Protein AF-A0A932CBD2-F1 (afdb_monomer_lite)

Radius of gyration: 23.14 Å; chains: 1; bounding box: 53×61×62 Å

pLDDT: mean 90.99, std 6.99, range [59.66, 98.44]

Structure (mmCIF, N/CA/C/O backbone):
data_AF-A0A932CBD2-F1
#
_entry.id   AF-A0A932CBD2-F1
#
loop_
_atom_site.group_PDB
_atom_site.id
_atom_site.type_symbol
_atom_site.label_atom_id
_atom_site.label_alt_id
_atom_site.label_comp_id
_atom_site.label_asym_id
_atom_site.label_entity_id
_atom_site.label_seq_id
_atom_site.pdbx_PDB_ins_code
_atom_site.Cartn_x
_atom_site.Cartn_y
_atom_site.Cartn_z
_atom_site.occupancy
_atom_site.B_iso_or_equiv
_atom_site.auth_seq_id
_atom_site.auth_comp_id
_atom_site.auth_asym_id
_atom_site.auth_atom_id
_atom_site.pdbx_PDB_model_num
ATOM 1 N N . MET A 1 1 ? -12.756 -23.306 26.419 1.00 66.00 1 MET A N 1
ATOM 2 C CA . MET A 1 1 ? -11.857 -22.261 25.882 1.00 66.00 1 MET A CA 1
ATOM 3 C C . MET A 1 1 ? -12.669 -21.464 24.879 1.00 66.00 1 MET A C 1
ATOM 5 O O . MET A 1 1 ? -13.316 -22.097 24.058 1.00 66.00 1 MET A O 1
ATOM 9 N N . LEU A 1 2 ? -12.732 -20.135 24.985 1.00 76.38 2 LEU A N 1
ATOM 10 C CA . LEU A 1 2 ? -13.506 -19.345 24.018 1.00 76.38 2 LEU A CA 1
ATOM 11 C C . LEU A 1 2 ? -12.814 -19.397 22.651 1.00 76.38 2 LEU A C 1
ATOM 13 O O . LEU A 1 2 ? -11.610 -19.134 22.554 1.00 76.38 2 LEU A O 1
ATOM 17 N N . SER A 1 3 ? -13.559 -19.754 21.604 1.00 86.75 3 SER A N 1
ATOM 18 C CA . SER A 1 3 ? -13.033 -19.685 20.244 1.00 86.75 3 SER A CA 1
ATOM 19 C C . SER A 1 3 ? -12.919 -18.225 19.792 1.00 86.75 3 SER A C 1
ATOM 21 O O . SER A 1 3 ? -13.517 -17.316 20.372 1.00 86.75 3 SER A O 1
ATOM 23 N N . ARG A 1 4 ? -12.152 -17.981 18.725 1.00 85.94 4 ARG A N 1
ATOM 24 C CA . ARG A 1 4 ? -12.018 -16.645 18.122 1.00 85.94 4 ARG A CA 1
ATOM 25 C C . ARG A 1 4 ? -13.378 -16.068 17.706 1.00 85.94 4 ARG A C 1
ATOM 27 O O . ARG A 1 4 ? -13.641 -14.895 17.961 1.00 85.94 4 ARG A O 1
ATOM 34 N N . ASN A 1 5 ? -14.238 -16.902 17.123 1.00 86.19 5 ASN A N 1
ATOM 35 C CA . ASN A 1 5 ? -15.570 -16.496 16.678 1.00 86.19 5 ASN A CA 1
ATOM 36 C C . ASN A 1 5 ? -16.475 -16.169 17.872 1.00 86.19 5 ASN A C 1
ATOM 38 O O . ASN A 1 5 ? -17.199 -15.178 17.827 1.00 86.19 5 ASN A O 1
ATOM 42 N N . ASP A 1 6 ? -16.370 -16.928 18.970 1.00 88.88 6 ASP A N 1
ATOM 43 C CA . ASP A 1 6 ? -17.121 -16.637 20.199 1.00 88.88 6 ASP A CA 1
ATOM 44 C C . ASP A 1 6 ? -16.694 -15.309 20.819 1.00 88.88 6 ASP A C 1
ATOM 46 O O . ASP A 1 6 ? -17.541 -14.540 21.265 1.00 88.88 6 ASP A O 1
ATOM 50 N N . ILE A 1 7 ? -15.389 -15.016 20.832 1.00 89.88 7 ILE A N 1
ATOM 51 C CA . ILE A 1 7 ? -14.867 -13.740 21.337 1.00 89.88 7 ILE A CA 1
ATOM 52 C C . ILE A 1 7 ? -15.413 -12.585 20.507 1.00 89.88 7 ILE A C 1
ATOM 54 O O . ILE A 1 7 ? -15.928 -11.627 21.079 1.00 89.88 7 ILE A O 1
ATOM 58 N N . LEU A 1 8 ? -15.328 -12.679 19.178 1.00 88.75 8 LEU A N 1
ATOM 59 C CA . LEU A 1 8 ? -15.832 -11.633 18.295 1.00 88.75 8 LEU A CA 1
ATOM 60 C C . LEU A 1 8 ? -17.337 -11.422 18.489 1.00 88.75 8 LEU A C 1
ATOM 62 O O . LEU A 1 8 ? -17.757 -10.284 18.688 1.00 88.75 8 LEU A O 1
ATOM 66 N N . ARG A 1 9 ? -18.128 -12.504 18.511 1.00 89.62 9 ARG A N 1
ATOM 67 C CA . ARG A 1 9 ? -19.578 -12.442 18.746 1.00 89.62 9 ARG A CA 1
ATOM 68 C C . ARG A 1 9 ? -19.897 -11.797 20.093 1.00 89.62 9 ARG A C 1
ATOM 70 O O . ARG A 1 9 ? -20.648 -10.837 20.151 1.00 89.62 9 ARG A O 1
ATOM 77 N N . LEU A 1 10 ? -19.262 -12.251 21.173 1.00 90.19 10 LEU A N 1
ATOM 78 C CA . LEU A 1 10 ? -19.494 -11.710 22.515 1.00 90.19 10 LEU A CA 1
ATOM 79 C C . LEU A 1 10 ? -19.093 -10.236 22.641 1.00 90.19 10 LEU A C 1
ATOM 81 O O . LEU A 1 10 ? -19.749 -9.498 23.373 1.00 90.19 10 LEU A O 1
ATOM 85 N N . ILE A 1 11 ? -18.034 -9.797 21.954 1.00 89.56 11 ILE A N 1
ATOM 86 C CA . ILE A 1 11 ? -17.657 -8.378 21.904 1.00 89.56 11 ILE A CA 1
ATOM 87 C C . ILE A 1 11 ? -18.701 -7.584 21.110 1.00 89.56 11 ILE A C 1
ATOM 89 O O . ILE A 1 11 ? -19.139 -6.539 21.588 1.00 89.56 11 ILE A O 1
ATOM 93 N N . LYS A 1 12 ? -19.138 -8.085 19.944 1.00 87.06 12 LYS A N 1
ATOM 94 C CA . LYS A 1 12 ? -20.215 -7.470 19.153 1.00 87.06 12 LYS A CA 1
ATOM 95 C C . LYS A 1 12 ? -21.516 -7.359 19.953 1.00 87.06 12 LYS A C 1
ATOM 97 O O . LYS A 1 12 ? -22.159 -6.318 19.884 1.00 87.06 12 LYS A O 1
ATOM 102 N N . ASP A 1 13 ? -21.852 -8.342 20.778 1.00 87.94 13 ASP A N 1
ATOM 103 C CA . ASP A 1 13 ? -23.112 -8.342 21.529 1.00 87.94 13 ASP A CA 1
ATOM 104 C C . ASP A 1 13 ? -23.046 -7.495 22.806 1.00 87.94 13 ASP A C 1
ATOM 106 O O . ASP A 1 13 ? -23.986 -6.773 23.120 1.00 87.94 13 ASP A O 1
ATOM 110 N N . LYS A 1 14 ? -21.949 -7.594 23.572 1.00 86.00 14 LYS A N 1
ATOM 111 C CA . LYS A 1 14 ? -21.892 -7.089 24.959 1.00 86.00 14 LYS A CA 1
ATOM 112 C C . LYS A 1 14 ? -21.102 -5.799 25.140 1.00 86.00 14 LYS A C 1
ATOM 114 O O . LYS A 1 14 ? -21.127 -5.231 26.229 1.00 86.00 14 LYS A O 1
ATOM 119 N N . VAL A 1 15 ? -20.344 -5.368 24.134 1.00 84.56 15 VAL A N 1
ATOM 120 C CA . VAL A 1 15 ? -19.432 -4.225 24.248 1.00 84.56 15 VAL A CA 1
ATOM 121 C C . VAL A 1 15 ? -19.774 -3.196 23.175 1.00 84.56 15 VAL A C 1
ATOM 123 O O . VAL A 1 15 ? -19.751 -3.475 21.974 1.00 84.56 15 VAL A O 1
ATOM 126 N N . HIS A 1 16 ? -20.112 -1.985 23.619 1.00 81.38 16 HIS A N 1
ATOM 127 C CA . HIS A 1 16 ? -20.567 -0.887 22.753 1.00 81.38 16 HIS A CA 1
ATOM 128 C C . HIS A 1 16 ? -19.592 0.296 22.715 1.00 81.38 16 HIS A C 1
ATOM 130 O O . HIS A 1 16 ? -19.888 1.317 22.111 1.00 81.38 16 HIS A O 1
ATOM 136 N N . HIS A 1 17 ? -18.424 0.166 23.343 1.00 82.06 17 HIS A N 1
ATOM 137 C CA . HIS A 1 17 ? -17.379 1.185 23.347 1.00 82.06 17 HIS A CA 1
ATOM 138 C C . HIS A 1 17 ? -15.989 0.539 23.276 1.00 82.06 17 HIS A C 1
ATOM 140 O O . HIS A 1 17 ? -15.830 -0.629 23.641 1.00 82.06 17 HIS A O 1
ATOM 146 N N . PRO A 1 18 ? -14.948 1.284 22.867 1.00 86.50 18 PRO A N 1
ATOM 147 C CA . PRO A 1 18 ? -13.583 0.777 22.879 1.00 86.50 18 PRO A CA 1
ATOM 148 C C . PRO A 1 18 ? -13.146 0.417 24.300 1.00 86.50 18 PRO A C 1
ATOM 150 O O . PRO A 1 18 ? -13.068 1.282 25.180 1.00 86.50 18 PRO A O 1
ATOM 153 N N . ALA A 1 19 ? -12.826 -0.853 24.511 1.00 90.31 19 ALA A N 1
ATOM 154 C CA . ALA A 1 19 ? -12.550 -1.417 25.825 1.00 90.31 19 ALA A CA 1
ATOM 155 C C . ALA A 1 19 ? -11.117 -1.943 25.916 1.00 90.31 19 ALA A C 1
ATOM 157 O O . ALA A 1 19 ? -10.531 -2.420 24.941 1.00 90.31 19 ALA A O 1
ATOM 158 N N . SER A 1 20 ? -10.518 -1.861 27.102 1.00 93.81 20 SER A N 1
ATOM 159 C CA . SER A 1 20 ? -9.183 -2.438 27.316 1.00 93.81 20 SER A CA 1
ATOM 160 C C . SER A 1 20 ? -9.233 -3.972 27.298 1.00 93.81 20 SER A C 1
ATOM 162 O O . SER A 1 20 ? -10.254 -4.576 27.620 1.00 93.81 20 SER A O 1
ATOM 164 N N . ALA A 1 21 ? -8.107 -4.644 27.031 1.00 93.56 21 ALA A N 1
ATOM 165 C CA . ALA A 1 21 ? -8.054 -6.111 27.127 1.00 93.56 21 ALA A CA 1
ATOM 166 C C . ALA A 1 21 ? -8.463 -6.642 28.520 1.00 93.56 21 ALA A C 1
ATOM 168 O O . ALA A 1 21 ? -8.968 -7.757 28.636 1.00 93.56 21 ALA A O 1
ATOM 169 N N . ARG A 1 22 ? -8.241 -5.855 29.584 1.00 92.56 22 ARG A N 1
ATOM 170 C CA . ARG A 1 22 ? -8.633 -6.204 30.959 1.00 92.56 22 ARG A CA 1
ATOM 171 C C . ARG A 1 22 ? -10.145 -6.134 31.145 1.00 92.56 22 ARG A C 1
ATOM 173 O O . ARG A 1 22 ? -10.726 -7.039 31.730 1.00 92.56 22 ARG A O 1
ATOM 180 N N . GLU A 1 23 ? -10.745 -5.067 30.648 1.00 92.56 23 GLU A N 1
ATOM 181 C CA . GLU A 1 23 ? -12.184 -4.830 30.686 1.00 92.56 23 GLU A CA 1
ATOM 182 C C . GLU A 1 23 ? -12.939 -5.872 29.861 1.00 92.56 23 GLU A C 1
ATOM 184 O O . GLU A 1 23 ? -13.846 -6.518 30.377 1.00 92.56 23 GLU A O 1
ATOM 189 N N . LEU A 1 24 ? -12.479 -6.148 28.637 1.00 93.56 24 LEU A N 1
ATOM 190 C CA . LEU A 1 24 ? -13.010 -7.234 27.814 1.00 93.56 24 LEU A CA 1
ATOM 191 C C . LEU A 1 24 ? -12.917 -8.581 28.538 1.00 93.56 24 LEU A C 1
ATOM 193 O O . LEU A 1 24 ? -13.902 -9.305 28.628 1.00 93.56 24 LEU A O 1
ATOM 197 N N . ALA A 1 25 ? -11.767 -8.903 29.136 1.00 93.62 25 ALA A N 1
ATOM 198 C CA . ALA A 1 25 ? -11.627 -10.137 29.906 1.00 93.62 25 ALA A CA 1
ATOM 199 C C . ALA A 1 25 ? -12.612 -10.215 31.089 1.00 93.62 25 ALA A C 1
ATOM 201 O O . ALA A 1 25 ? -13.039 -11.309 31.447 1.00 93.62 25 ALA A O 1
ATOM 202 N N . GLN A 1 26 ? -12.985 -9.085 31.694 1.00 92.56 26 GLN A N 1
ATOM 203 C CA . GLN A 1 26 ? -13.966 -9.038 32.778 1.00 92.56 26 GLN A CA 1
ATOM 204 C C . GLN A 1 26 ? -15.399 -9.223 32.259 1.00 92.56 26 GLN A C 1
ATOM 206 O O . GLN A 1 26 ? -16.118 -10.077 32.775 1.00 92.56 26 GLN A O 1
ATOM 211 N N . VAL A 1 27 ? -15.791 -8.489 31.214 1.00 91.50 27 VAL A N 1
ATOM 212 C CA . VAL A 1 27 ? -17.130 -8.573 30.600 1.00 91.50 27 VAL A CA 1
ATOM 213 C C . VAL A 1 27 ? -17.393 -9.969 30.028 1.00 91.50 27 VAL A C 1
ATOM 215 O O . VAL A 1 27 ? -18.460 -10.544 30.245 1.00 91.50 27 VAL A O 1
ATOM 218 N N . LEU A 1 28 ? -16.398 -10.555 29.355 1.00 91.38 28 LEU A N 1
ATOM 219 C CA . LEU A 1 28 ? -16.472 -11.908 28.798 1.00 91.38 28 LEU A CA 1
ATOM 220 C C . LEU A 1 28 ? -16.203 -13.012 29.839 1.00 91.38 28 LEU A C 1
ATOM 222 O O . LEU A 1 28 ? -16.234 -14.189 29.489 1.00 91.38 28 LEU A O 1
ATOM 226 N N . ARG A 1 29 ? -15.956 -12.653 31.109 1.00 92.69 29 ARG A N 1
ATOM 227 C CA . ARG A 1 29 ? -15.674 -13.584 32.219 1.00 92.69 29 ARG A CA 1
ATOM 228 C C . ARG A 1 29 ? -14.538 -14.573 31.909 1.00 92.69 29 ARG A C 1
ATOM 230 O O . ARG A 1 29 ? -14.623 -15.757 32.218 1.00 92.69 29 ARG A O 1
ATOM 237 N N . VAL A 1 30 ? -13.457 -14.078 31.307 1.00 92.38 30 VAL A N 1
ATOM 238 C CA . VAL A 1 30 ? -12.279 -14.872 30.933 1.00 92.38 30 VAL A CA 1
ATOM 239 C C . VAL A 1 30 ? -11.463 -15.244 32.187 1.00 92.38 30 VAL A C 1
ATOM 241 O O . VAL A 1 30 ? -10.968 -14.337 32.878 1.00 92.38 30 VAL A O 1
ATOM 244 N N . PRO A 1 31 ? -11.259 -16.550 32.468 1.00 92.75 31 PRO A N 1
ATOM 245 C CA . PRO A 1 31 ? -10.444 -17.023 33.591 1.00 92.75 31 PRO A CA 1
ATOM 246 C C . PRO A 1 31 ? -9.002 -16.514 33.522 1.00 92.75 31 PRO A C 1
ATOM 248 O O . PRO A 1 31 ? -8.478 -16.262 32.432 1.00 92.75 31 PRO A O 1
ATOM 251 N N . ARG A 1 32 ? -8.339 -16.350 34.676 1.00 92.31 32 ARG A N 1
ATOM 252 C CA . ARG A 1 32 ? -6.994 -15.743 34.755 1.00 92.31 32 ARG A CA 1
ATOM 253 C C . ARG A 1 32 ? -5.967 -16.512 33.925 1.00 92.31 32 ARG A C 1
ATOM 255 O O . ARG A 1 32 ? -5.157 -15.888 33.241 1.00 92.31 32 ARG A O 1
ATOM 262 N N . GLU A 1 33 ? -6.077 -17.831 33.920 1.00 93.50 33 GLU A N 1
ATOM 263 C CA . GLU A 1 33 ? -5.213 -18.793 33.233 1.00 93.50 33 GLU A CA 1
ATOM 264 C C . GLU A 1 33 ? -5.312 -18.628 31.707 1.00 93.50 33 GLU A C 1
ATOM 266 O O . GLU A 1 33 ? -4.334 -18.785 30.979 1.00 93.50 33 GLU A O 1
ATOM 271 N N . GLN A 1 34 ? -6.484 -18.220 31.210 1.00 92.00 34 GLN A N 1
ATOM 272 C CA . GLN A 1 34 ? -6.752 -18.049 29.779 1.00 92.00 34 GLN A CA 1
ATOM 273 C C . GLN A 1 34 ? -6.428 -16.638 29.267 1.00 92.00 34 GLN A C 1
ATOM 275 O O . GLN A 1 34 ? -6.406 -16.413 28.057 1.00 92.00 34 GLN A O 1
ATOM 280 N N . ARG A 1 35 ? -6.111 -15.673 30.144 1.00 91.44 35 ARG A N 1
ATOM 281 C CA . ARG A 1 35 ? -5.898 -14.265 29.746 1.00 91.44 35 ARG A CA 1
ATOM 282 C C . ARG A 1 35 ? -4.739 -14.066 28.774 1.00 91.44 35 ARG A C 1
ATOM 284 O O . ARG A 1 35 ? -4.800 -13.164 27.941 1.00 91.44 35 ARG A O 1
ATOM 291 N N . SER A 1 36 ? -3.685 -14.877 28.872 1.00 92.19 36 SER A N 1
ATOM 292 C CA . SER A 1 36 ? -2.553 -14.821 27.934 1.00 92.19 36 SER A CA 1
ATOM 293 C C . SER A 1 36 ? -2.989 -15.219 26.521 1.00 92.19 36 SER A C 1
ATOM 295 O O . SER A 1 36 ? -2.698 -14.512 25.555 1.00 92.19 36 SER A O 1
ATOM 297 N N . ASN A 1 37 ? -3.756 -16.306 26.409 1.00 92.12 37 ASN A N 1
ATOM 298 C CA . ASN A 1 37 ? -4.305 -16.764 25.138 1.00 92.12 37 ASN A CA 1
ATOM 299 C C . ASN A 1 37 ? -5.339 -15.773 24.577 1.00 92.12 37 ASN A C 1
ATOM 301 O O . ASN A 1 37 ? -5.217 -15.367 23.426 1.00 92.12 37 ASN A O 1
ATOM 305 N N . PHE A 1 38 ? -6.249 -15.275 25.416 1.00 93.50 38 PHE A N 1
ATOM 306 C CA . PHE A 1 38 ? -7.237 -14.262 25.041 1.00 93.50 38 PHE A CA 1
ATOM 307 C C . PHE A 1 38 ? -6.591 -13.003 24.445 1.00 93.50 38 PHE A C 1
ATOM 309 O O . PHE A 1 38 ? -7.006 -12.519 23.397 1.00 93.50 38 PHE A O 1
ATOM 316 N N . LYS A 1 39 ? -5.511 -12.495 25.059 1.00 92.88 39 LYS A N 1
ATOM 317 C CA . LYS A 1 39 ? -4.754 -11.358 24.509 1.00 92.88 39 LYS A CA 1
ATOM 318 C C . LYS A 1 39 ? -4.152 -11.661 23.135 1.00 92.88 39 LYS A C 1
ATOM 320 O O . LYS A 1 39 ? -4.111 -10.762 22.300 1.00 92.88 39 LYS A O 1
ATOM 325 N N . ARG A 1 40 ? -3.676 -12.890 22.892 1.00 93.06 40 ARG A N 1
ATOM 326 C CA . ARG A 1 40 ? -3.207 -13.301 21.557 1.00 93.06 40 ARG A CA 1
ATOM 327 C C . ARG A 1 40 ? -4.359 -13.326 20.559 1.00 93.06 40 ARG A C 1
ATOM 329 O O . ARG A 1 40 ? -4.221 -12.731 19.502 1.00 93.06 40 ARG A O 1
ATOM 336 N N . GLN A 1 41 ? -5.501 -13.905 20.925 1.00 93.62 41 GLN A N 1
ATOM 337 C CA . GLN A 1 41 ? -6.688 -13.939 20.067 1.00 93.62 41 GLN A CA 1
ATOM 338 C C . GLN A 1 41 ? -7.199 -12.532 19.723 1.00 93.62 41 GLN A C 1
ATOM 340 O O . GLN A 1 41 ? -7.540 -12.289 18.572 1.00 93.62 41 GLN A O 1
ATOM 345 N N . LEU A 1 42 ? -7.185 -11.583 20.670 1.00 93.38 42 LEU A N 1
ATOM 346 C CA . LEU A 1 42 ? -7.504 -10.177 20.385 1.00 93.38 42 LEU A CA 1
ATOM 347 C C . LEU A 1 42 ? -6.540 -9.564 19.366 1.00 93.38 42 LEU A C 1
ATOM 349 O O . LEU A 1 42 ? -6.982 -8.872 18.456 1.00 93.38 42 LEU A O 1
ATOM 353 N N . LYS A 1 43 ? -5.231 -9.816 19.498 1.00 92.00 43 LYS A N 1
ATOM 354 C CA . LYS A 1 43 ? -4.245 -9.343 18.517 1.00 92.00 43 LYS A CA 1
ATOM 355 C C . LYS A 1 43 ? -4.497 -9.948 17.139 1.00 92.00 43 LYS A C 1
ATOM 357 O O . LYS A 1 43 ? -4.495 -9.206 16.169 1.00 92.00 43 LYS A O 1
ATOM 362 N N . THR A 1 44 ? -4.774 -11.248 17.065 1.00 91.38 44 THR A N 1
ATOM 363 C CA . THR A 1 44 ? -5.127 -11.922 15.810 1.00 91.38 44 THR A CA 1
ATOM 364 C C . THR A 1 44 ? -6.385 -11.321 15.192 1.00 91.38 44 THR A C 1
ATOM 366 O O . THR A 1 44 ? -6.356 -10.969 14.028 1.00 91.38 44 THR A O 1
ATOM 369 N N . LEU A 1 45 ? -7.450 -11.094 15.969 1.00 91.06 45 LEU A N 1
ATOM 370 C CA . LEU A 1 45 ? -8.665 -10.429 15.479 1.00 91.06 45 LEU A CA 1
ATOM 371 C C . LEU A 1 45 ? -8.397 -9.012 14.950 1.00 91.06 45 LEU A C 1
ATOM 373 O O . LEU A 1 45 ? -9.073 -8.573 14.025 1.00 91.06 45 LEU A O 1
ATOM 377 N N . VAL A 1 46 ? -7.424 -8.297 15.523 1.00 89.62 46 VAL A N 1
ATOM 378 C CA . VAL A 1 46 ? -6.991 -6.987 15.016 1.00 89.62 46 VAL A CA 1
ATOM 379 C C . VAL A 1 46 ? -6.219 -7.113 13.710 1.00 89.62 46 VAL A C 1
ATOM 381 O O . VAL A 1 46 ? -6.475 -6.357 12.778 1.00 89.62 46 VAL A O 1
ATOM 384 N N . THR A 1 47 ? -5.302 -8.074 13.619 1.00 86.94 47 THR A N 1
ATOM 385 C CA . THR A 1 47 ? -4.595 -8.390 12.373 1.00 86.94 47 THR A CA 1
ATOM 386 C C . THR A 1 47 ? -5.574 -8.802 11.277 1.00 86.94 47 THR A C 1
ATOM 388 O O . THR A 1 47 ? -5.471 -8.318 10.157 1.00 86.94 47 THR A O 1
ATOM 391 N N . ASP A 1 48 ? -6.585 -9.597 11.616 1.00 85.75 48 ASP A N 1
ATOM 392 C CA . ASP A 1 48 ? -7.647 -10.034 10.711 1.00 85.75 48 ASP A CA 1
ATOM 393 C C . ASP A 1 48 ? -8.611 -8.883 10.356 1.00 85.75 48 ASP A C 1
ATOM 395 O O . ASP A 1 48 ? -9.450 -9.044 9.481 1.00 85.75 48 ASP A O 1
ATOM 399 N N . GLY A 1 49 ? -8.504 -7.704 10.985 1.00 83.50 49 GLY A N 1
ATOM 400 C CA . GLY A 1 49 ? -9.379 -6.545 10.749 1.00 83.50 49 GLY A CA 1
ATOM 401 C C . GLY A 1 49 ? -10.784 -6.657 11.353 1.00 83.50 49 GLY A C 1
ATOM 402 O O . GLY A 1 49 ? -11.592 -5.745 11.211 1.00 83.50 49 GLY A O 1
ATOM 403 N N . MET A 1 50 ? -11.071 -7.741 12.075 1.00 85.88 50 MET A N 1
ATOM 404 C CA . MET A 1 50 ? -12.347 -7.972 12.764 1.00 85.88 50 MET A CA 1
ATOM 405 C C . MET A 1 50 ? -12.520 -7.065 13.991 1.00 85.88 50 MET A C 1
ATOM 407 O O . MET A 1 50 ? -13.637 -6.746 14.398 1.00 85.88 50 MET A O 1
ATOM 411 N N . LEU A 1 51 ? -11.404 -6.656 14.595 1.00 88.69 51 LEU A N 1
ATOM 412 C CA . LEU A 1 51 ? -11.343 -5.629 15.629 1.00 88.69 51 LEU A CA 1
ATOM 413 C C . LEU A 1 51 ? -10.372 -4.531 15.205 1.00 88.69 51 LEU A C 1
ATOM 415 O O . LEU A 1 51 ? -9.405 -4.772 14.490 1.00 88.69 51 LEU A O 1
ATOM 419 N N . VAL A 1 52 ? -10.565 -3.329 15.733 1.00 87.56 52 VAL A N 1
ATOM 420 C CA . VAL A 1 52 ? -9.579 -2.255 15.632 1.00 87.56 52 VAL A CA 1
ATOM 421 C C . VAL A 1 52 ? -8.998 -1.981 17.007 1.00 87.56 52 VAL A C 1
ATOM 423 O O . VAL A 1 52 ? -9.716 -1.874 18.002 1.00 87.56 52 VAL A O 1
ATOM 426 N N . GLN A 1 53 ? -7.676 -1.842 17.058 1.00 89.19 53 GLN A N 1
ATOM 427 C CA . GLN A 1 53 ? -6.968 -1.370 18.239 1.00 89.19 53 GLN A CA 1
ATOM 428 C C . GLN A 1 53 ? -6.653 0.122 18.092 1.00 89.19 53 GLN A C 1
ATOM 430 O O . GLN A 1 53 ? -5.937 0.522 17.169 1.00 89.19 53 GLN A O 1
ATOM 435 N N . ILE A 1 54 ? -7.162 0.930 19.019 1.00 84.25 54 ILE A N 1
ATOM 436 C CA . ILE A 1 54 ? -6.981 2.386 19.063 1.00 84.25 54 ILE A CA 1
ATOM 437 C C . ILE A 1 54 ? -5.968 2.807 20.144 1.00 84.25 54 ILE A C 1
ATOM 439 O O . ILE A 1 54 ? -5.422 1.978 20.883 1.00 84.25 54 ILE A O 1
ATOM 443 N N . ARG A 1 55 ? -5.726 4.123 20.253 1.00 80.44 55 ARG A N 1
ATOM 444 C CA . ARG A 1 55 ? -4.873 4.722 21.294 1.00 80.44 55 ARG A CA 1
ATOM 445 C C . ARG A 1 55 ? -5.278 4.245 22.696 1.00 80.44 55 ARG A C 1
ATOM 447 O O . ARG A 1 55 ? -6.453 4.027 22.983 1.00 80.44 55 ARG A O 1
ATOM 454 N N . GLY A 1 56 ? -4.284 4.068 23.567 1.00 82.75 56 GLY A N 1
ATOM 455 C CA . GLY A 1 56 ? -4.492 3.545 24.922 1.00 82.75 56 GLY A CA 1
ATOM 456 C C . GLY A 1 56 ? -4.714 2.029 24.993 1.00 82.75 56 GLY A C 1
ATOM 457 O O . GLY A 1 56 ? -5.190 1.541 26.014 1.00 82.75 56 GLY A O 1
ATOM 458 N N . ASN A 1 57 ? -4.374 1.279 23.934 1.00 87.00 57 ASN A N 1
ATOM 459 C CA . ASN A 1 57 ? -4.486 -0.185 23.884 1.00 87.00 57 ASN A CA 1
ATOM 460 C C . ASN A 1 57 ? -5.926 -0.687 24.121 1.00 87.00 57 ASN A C 1
ATOM 462 O O . ASN A 1 57 ? -6.164 -1.668 24.836 1.00 87.00 57 ASN A O 1
ATOM 466 N N . ARG A 1 58 ? -6.890 0.031 23.536 1.00 88.75 58 ARG A N 1
ATOM 467 C CA . ARG A 1 58 ? -8.313 -0.313 23.561 1.00 88.75 58 ARG A CA 1
ATOM 468 C C . ARG A 1 58 ? -8.718 -0.963 22.247 1.00 88.75 58 ARG A C 1
ATOM 470 O O . ARG A 1 58 ? -8.203 -0.596 21.195 1.00 88.75 58 ARG A O 1
ATOM 477 N N . PHE A 1 59 ? -9.639 -1.909 22.331 1.00 90.50 59 PHE A N 1
ATOM 478 C CA . PHE A 1 59 ? -10.136 -2.721 21.229 1.00 90.50 59 PHE A CA 1
ATOM 479 C C . PHE A 1 59 ? -11.621 -2.431 21.033 1.00 90.50 59 PHE A C 1
ATOM 481 O O . PHE A 1 59 ? -12.356 -2.289 22.012 1.00 90.50 59 PHE A O 1
ATOM 488 N N . GLY A 1 60 ? -12.063 -2.360 19.785 1.00 86.50 60 GLY A N 1
ATOM 489 C CA . GLY A 1 60 ? -13.468 -2.168 19.450 1.00 86.50 60 GLY A CA 1
ATOM 490 C C . GLY A 1 60 ? -13.811 -2.752 18.089 1.00 86.50 60 GLY A C 1
ATOM 491 O O . GLY A 1 60 ? -12.924 -3.082 17.300 1.00 86.50 60 GLY A O 1
ATOM 492 N N . VAL A 1 61 ? -15.107 -2.906 17.843 1.00 82.75 61 VAL A N 1
ATOM 493 C CA . VAL A 1 61 ? -15.640 -3.339 16.549 1.00 82.75 61 VAL A CA 1
ATOM 494 C C . VAL A 1 61 ? -15.666 -2.125 15.631 1.00 82.75 61 VAL A C 1
ATOM 496 O O . VAL A 1 61 ? -16.195 -1.088 16.027 1.00 82.75 61 VAL A O 1
ATOM 499 N N . ALA A 1 62 ? -15.094 -2.252 14.433 1.00 73.69 62 ALA A N 1
ATOM 500 C CA . ALA A 1 62 ? -14.942 -1.135 13.502 1.00 73.69 62 ALA A CA 1
ATOM 501 C C . ALA A 1 62 ? -16.293 -0.457 13.185 1.00 73.69 62 ALA A C 1
ATOM 503 O O . ALA A 1 62 ? -16.426 0.758 13.321 1.00 73.69 62 ALA A O 1
ATOM 504 N N . GLU A 1 63 ? -17.311 -1.283 12.916 1.00 69.88 63 GLU A N 1
ATOM 505 C CA . GLU A 1 63 ? -18.696 -0.897 12.596 1.00 69.88 63 GLU A CA 1
ATOM 506 C C . GLU A 1 63 ? -19.329 0.030 13.648 1.00 69.88 63 GLU A C 1
ATOM 508 O O . GLU A 1 63 ? -20.105 0.913 13.311 1.00 69.88 63 GLU A O 1
ATOM 513 N N . LYS A 1 64 ? -18.979 -0.129 14.933 1.00 72.50 64 LYS A N 1
ATOM 514 C CA . LYS A 1 64 ? -19.542 0.676 16.034 1.00 72.50 64 LYS A CA 1
ATOM 515 C C . LYS A 1 64 ? -18.779 1.980 16.296 1.00 72.50 64 LYS A C 1
ATOM 517 O O . LYS A 1 64 ? -19.030 2.643 17.299 1.00 72.50 64 LYS A O 1
ATOM 522 N N . MET A 1 65 ? -17.774 2.291 15.482 1.00 73.88 65 MET A N 1
ATOM 523 C CA . MET A 1 65 ? -16.808 3.365 15.734 1.00 73.88 65 MET A CA 1
ATOM 524 C C . MET A 1 65 ? -16.597 4.276 14.520 1.00 73.88 65 MET A C 1
ATOM 526 O O . MET A 1 65 ? -15.581 4.975 14.466 1.00 73.88 65 MET A O 1
ATOM 530 N N . ASP A 1 66 ? -17.497 4.211 13.535 1.00 83.56 66 ASP A N 1
ATOM 531 C CA . ASP A 1 66 ? -17.333 4.850 12.225 1.00 83.56 66 ASP A CA 1
ATOM 532 C C . ASP A 1 66 ? -16.008 4.455 11.556 1.00 83.56 66 ASP A C 1
ATOM 534 O O . ASP A 1 66 ? -15.377 5.244 10.853 1.00 83.56 66 ASP A O 1
ATOM 538 N N . LEU A 1 67 ? -15.529 3.235 11.825 1.00 87.44 67 LEU A N 1
ATOM 539 C CA . LEU A 1 67 ? -14.299 2.712 11.251 1.00 87.44 67 LEU A CA 1
ATOM 540 C C . LEU A 1 67 ? -14.622 1.659 10.204 1.00 87.44 67 LEU A C 1
ATOM 542 O O . LEU A 1 67 ? -15.451 0.778 10.418 1.00 87.44 67 LEU A O 1
ATOM 546 N N . VAL A 1 68 ? -13.886 1.703 9.103 1.00 89.81 68 VAL A N 1
ATOM 547 C CA . VAL A 1 68 ? -13.993 0.726 8.027 1.00 89.81 68 VAL A CA 1
ATOM 548 C C . VAL A 1 68 ? -12.628 0.125 7.758 1.00 89.81 68 VAL A C 1
ATOM 550 O O . VAL A 1 68 ? -11.646 0.843 7.566 1.00 89.81 68 VAL A O 1
ATOM 553 N N . VAL A 1 69 ? -12.573 -1.204 7.741 1.00 91.38 69 VAL A N 1
ATOM 554 C CA . VAL A 1 69 ? -11.408 -1.948 7.266 1.00 91.38 69 VAL A CA 1
ATOM 555 C C . VAL A 1 69 ? -11.610 -2.279 5.797 1.00 91.38 69 VAL A C 1
ATOM 557 O O . VAL A 1 69 ? -12.652 -2.806 5.402 1.00 91.38 69 VAL A O 1
ATOM 560 N N . GLY A 1 70 ? -10.615 -1.950 4.984 1.00 94.56 70 GLY A N 1
ATOM 561 C CA . GLY A 1 70 ? -10.724 -2.091 3.545 1.00 94.56 70 GLY A CA 1
ATOM 562 C C . GLY A 1 70 ? -9.393 -1.982 2.827 1.00 94.56 70 GLY A C 1
ATOM 563 O O . GLY A 1 70 ? -8.343 -1.762 3.438 1.00 94.56 70 GLY A O 1
ATOM 564 N N . ARG A 1 71 ? -9.455 -2.107 1.504 1.00 96.88 71 ARG A N 1
ATOM 565 C CA . ARG A 1 71 ? -8.307 -1.904 0.624 1.00 96.88 71 ARG A CA 1
ATOM 566 C C . ARG A 1 71 ? -8.348 -0.508 0.024 1.00 96.88 71 ARG A C 1
ATOM 568 O O . ARG A 1 71 ? -9.360 -0.114 -0.552 1.00 96.88 71 ARG A O 1
ATOM 575 N N . LEU A 1 72 ? -7.243 0.218 0.138 1.00 97.94 72 LEU A N 1
ATOM 576 C CA . LEU A 1 72 ? -7.092 1.533 -0.461 1.00 97.94 72 LEU A CA 1
ATOM 577 C C . LEU A 1 72 ? -6.868 1.410 -1.972 1.00 97.94 72 LEU A C 1
ATOM 579 O O . LEU A 1 72 ? -5.946 0.741 -2.430 1.00 97.94 72 LEU A O 1
ATOM 583 N N . GLN A 1 73 ? -7.677 2.114 -2.749 1.00 97.44 73 GLN A N 1
ATOM 584 C CA . GLN A 1 73 ? -7.505 2.330 -4.175 1.00 97.44 73 GLN A CA 1
ATOM 585 C C . GLN A 1 73 ? -7.297 3.818 -4.423 1.00 97.44 73 GLN A C 1
ATOM 587 O O . GLN A 1 73 ? -8.235 4.608 -4.457 1.00 97.44 73 GLN A O 1
ATOM 592 N N . THR A 1 74 ? -6.042 4.214 -4.569 1.00 97.19 74 THR A N 1
ATOM 593 C CA . THR A 1 74 ? -5.674 5.566 -4.992 1.00 97.19 74 THR A CA 1
ATOM 594 C C . THR A 1 74 ? -5.993 5.803 -6.467 1.00 97.19 74 THR A C 1
ATOM 596 O O . THR A 1 74 ? -6.000 4.882 -7.289 1.00 97.19 74 THR A O 1
ATOM 599 N N . ASN A 1 75 ? -6.244 7.064 -6.794 1.00 96.94 75 ASN A N 1
ATOM 600 C CA . ASN A 1 75 ? -6.527 7.574 -8.122 1.00 96.94 75 ASN A CA 1
ATOM 601 C C . ASN A 1 75 ? -5.393 8.524 -8.549 1.00 96.94 75 ASN A C 1
ATOM 603 O O . ASN A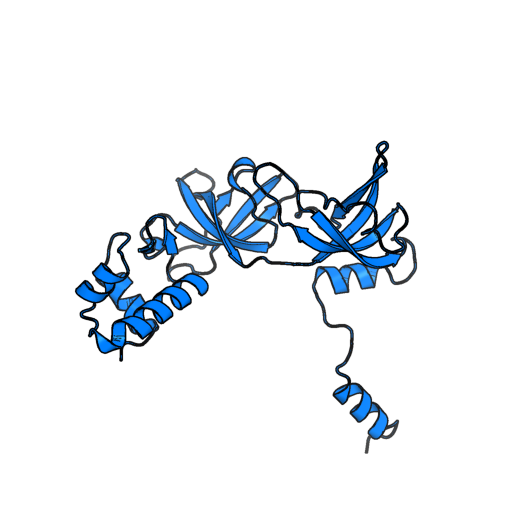 1 75 ? -4.935 9.295 -7.705 1.00 96.94 75 ASN A O 1
ATOM 607 N N . PRO A 1 76 ? -4.977 8.544 -9.831 1.00 95.38 76 PRO A N 1
ATOM 608 C CA . PRO A 1 76 ? -3.947 9.468 -10.319 1.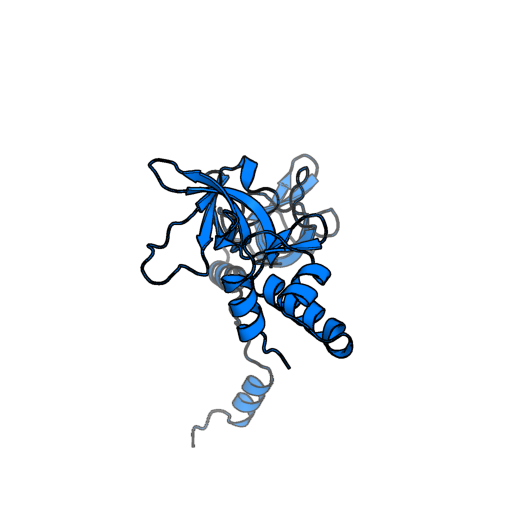00 95.38 76 PRO A CA 1
ATOM 609 C C . PRO A 1 76 ? -4.215 10.955 -10.027 1.00 95.38 76 PRO A C 1
ATOM 611 O O . PRO A 1 76 ? -3.278 11.741 -9.968 1.00 95.38 76 PRO A O 1
ATOM 614 N N . GLY A 1 77 ? -5.473 11.350 -9.792 1.00 94.94 77 GLY A N 1
ATOM 615 C CA . GLY A 1 77 ? -5.846 12.691 -9.327 1.00 94.94 77 GLY A CA 1
ATOM 616 C C . GLY A 1 77 ? -5.457 13.015 -7.875 1.00 94.94 77 GLY A C 1
ATOM 617 O O . GLY A 1 77 ? -5.798 14.087 -7.386 1.00 94.94 77 GLY A O 1
ATOM 618 N N . GLY A 1 78 ? -4.784 12.106 -7.162 1.00 94.62 78 GLY A N 1
ATOM 619 C CA . GLY A 1 78 ? -4.214 12.344 -5.833 1.00 94.62 78 GLY A CA 1
ATOM 620 C C . GLY A 1 78 ? -5.111 11.968 -4.650 1.00 94.62 78 GLY A C 1
ATOM 621 O O . GLY A 1 78 ? -4.685 12.082 -3.506 1.00 94.62 78 GLY A O 1
ATOM 622 N N . PHE A 1 79 ? -6.342 11.523 -4.895 1.00 96.38 79 PHE A N 1
ATOM 623 C CA . PHE A 1 79 ? -7.276 11.029 -3.875 1.00 96.38 79 PHE A CA 1
ATOM 624 C C . PHE A 1 79 ? -7.358 9.498 -3.906 1.00 96.38 79 PHE A C 1
ATOM 626 O O . PHE A 1 79 ? -6.708 8.847 -4.724 1.00 96.38 79 PHE A O 1
ATOM 633 N N . GLY A 1 80 ? -8.164 8.893 -3.037 1.00 97.44 80 GLY A N 1
ATOM 634 C CA . GLY A 1 80 ? -8.417 7.457 -3.095 1.00 97.44 80 GLY A CA 1
ATOM 635 C C . GLY A 1 80 ? -9.774 7.052 -2.550 1.00 97.44 80 GLY A C 1
ATOM 636 O O . GLY A 1 80 ? -10.534 7.875 -2.051 1.00 97.44 80 GLY A O 1
ATOM 637 N N . PHE A 1 81 ? -10.053 5.761 -2.642 1.00 97.81 81 PHE A N 1
ATOM 638 C CA . PHE A 1 81 ? -11.232 5.124 -2.081 1.00 97.81 81 PHE A CA 1
ATOM 639 C C . PHE A 1 81 ? -10.817 3.941 -1.224 1.00 97.81 81 PHE A C 1
ATOM 641 O O . PHE A 1 81 ? -9.949 3.166 -1.620 1.00 97.81 81 PHE A O 1
ATOM 648 N N . VAL A 1 82 ? -11.427 3.774 -0.058 1.00 97.75 82 VAL A N 1
ATOM 649 C CA . VAL A 1 82 ? -11.296 2.535 0.709 1.00 97.75 82 VAL A CA 1
ATOM 650 C C . VAL A 1 82 ? -12.480 1.652 0.381 1.00 97.75 82 VAL A C 1
ATOM 652 O O . VAL A 1 82 ? -13.611 1.977 0.732 1.00 97.75 82 VAL A O 1
ATOM 655 N N . VAL A 1 83 ? -12.190 0.534 -0.279 1.00 95.56 83 VAL A N 1
ATOM 656 C CA . VAL A 1 83 ? -13.172 -0.500 -0.601 1.00 95.56 83 VAL A CA 1
ATOM 657 C C . VAL A 1 83 ? -13.318 -1.405 0.625 1.00 95.56 83 VAL A C 1
ATOM 659 O O . VAL A 1 83 ? -12.337 -2.075 0.978 1.00 95.56 83 VAL A O 1
ATOM 662 N N . PRO A 1 84 ? -14.486 -1.447 1.294 1.00 92.31 84 PRO A N 1
ATOM 663 C CA . PRO A 1 84 ? -14.677 -2.250 2.501 1.00 92.31 84 PRO A CA 1
ATOM 664 C C . PRO A 1 84 ? -14.411 -3.735 2.234 1.00 92.31 84 PRO A C 1
ATOM 666 O O . PRO A 1 84 ? -14.859 -4.279 1.228 1.00 92.31 84 PRO A O 1
ATOM 669 N N . GLU A 1 85 ? -13.716 -4.436 3.126 1.00 89.00 85 GLU A N 1
ATOM 670 C CA . GLU A 1 85 ? -13.556 -5.896 2.992 1.00 89.00 85 GLU A CA 1
ATOM 671 C C . GLU A 1 85 ? -14.848 -6.630 3.346 1.00 89.00 85 GLU A C 1
ATOM 673 O O . GLU A 1 85 ? -15.261 -7.569 2.660 1.00 89.00 85 GLU A O 1
ATOM 678 N N . HIS A 1 86 ? -15.517 -6.140 4.384 1.00 78.88 86 HIS A N 1
ATOM 679 C CA . HIS A 1 86 ? -16.761 -6.680 4.893 1.00 78.88 86 HIS A CA 1
ATOM 680 C C . HIS A 1 86 ? -17.859 -5.630 4.781 1.00 78.88 86 HIS A C 1
ATOM 682 O O . HIS A 1 86 ? -17.645 -4.448 5.041 1.00 78.88 86 HIS A O 1
ATOM 688 N N . THR A 1 87 ? -19.037 -6.086 4.385 1.00 73.75 87 THR A N 1
ATOM 689 C CA . THR A 1 87 ? -20.269 -5.303 4.349 1.00 73.75 87 THR A CA 1
ATOM 690 C C . THR A 1 87 ? -21.331 -6.116 5.058 1.00 73.75 87 THR A C 1
ATOM 692 O O . THR A 1 87 ? -21.379 -7.336 4.873 1.00 73.75 87 THR A O 1
ATOM 695 N N . GLU A 1 88 ? -22.152 -5.473 5.885 1.00 67.94 88 GLU A N 1
ATOM 696 C CA . GLU A 1 88 ? -23.202 -6.199 6.589 1.00 67.94 88 GLU A CA 1
ATOM 697 C C . GLU A 1 88 ? -24.205 -6.817 5.602 1.00 67.94 88 GLU A C 1
ATOM 699 O O . GLU A 1 88 ? -24.487 -6.228 4.550 1.00 67.94 88 GLU A O 1
ATOM 704 N N . PRO A 1 89 ? -24.762 -7.999 5.919 1.00 67.44 89 PRO A N 1
ATOM 705 C CA . PRO A 1 89 ? -25.832 -8.586 5.126 1.00 67.44 89 PRO A CA 1
ATOM 706 C C . PRO A 1 89 ? -26.993 -7.596 4.967 1.00 67.44 89 PRO A C 1
ATOM 708 O O . PRO A 1 89 ? -27.544 -7.112 5.950 1.00 67.44 89 PRO A O 1
ATOM 711 N N . GLY A 1 90 ? -27.362 -7.293 3.722 1.00 69.44 90 GLY A N 1
ATOM 712 C CA . GLY A 1 90 ? -28.442 -6.351 3.410 1.00 69.44 90 GLY A CA 1
ATOM 713 C C . GLY A 1 90 ? -28.027 -4.877 3.323 1.00 69.44 90 GLY A C 1
ATOM 714 O O . GLY A 1 90 ? -28.865 -4.054 2.966 1.00 69.44 90 GLY A O 1
ATOM 715 N N . GLN A 1 91 ? -26.759 -4.529 3.577 1.00 70.31 91 GLN A N 1
ATOM 716 C CA . GLN A 1 91 ? -26.236 -3.189 3.300 1.00 70.31 91 GLN A CA 1
ATOM 717 C C . GLN A 1 91 ? -25.530 -3.131 1.946 1.00 70.31 91 GLN A C 1
ATOM 719 O O . GLN A 1 91 ? -24.786 -4.035 1.559 1.00 70.31 91 GLN A O 1
ATOM 724 N N . GLN A 1 92 ? -25.735 -2.026 1.230 1.00 75.25 92 GLN A N 1
ATOM 725 C CA . GLN A 1 92 ? -25.010 -1.771 -0.004 1.00 75.25 92 GLN A CA 1
ATOM 726 C C . GLN A 1 92 ? -23.559 -1.412 0.317 1.00 75.25 92 GLN A C 1
ATOM 728 O O . GLN A 1 92 ? -23.286 -0.567 1.168 1.00 75.25 92 GLN A O 1
ATOM 733 N N . ARG A 1 93 ? -22.622 -2.049 -0.390 1.00 80.38 93 ARG A N 1
ATOM 734 C CA . ARG A 1 93 ? -21.204 -1.700 -0.320 1.00 80.38 93 ARG A CA 1
ATOM 735 C C . ARG A 1 93 ? -21.021 -0.266 -0.809 1.00 80.38 93 ARG A C 1
ATOM 737 O O . ARG A 1 93 ? -21.263 0.008 -1.981 1.00 80.38 93 ARG A O 1
ATOM 744 N N . GLN A 1 94 ? -20.606 0.622 0.087 1.00 88.50 94 GLN A N 1
ATOM 745 C CA . GLN A 1 94 ? -20.228 1.990 -0.245 1.00 88.50 94 GLN A CA 1
ATOM 746 C C . GLN A 1 94 ? -18.740 2.167 0.019 1.00 88.50 94 GLN A C 1
ATOM 748 O O . GLN A 1 94 ? -18.262 1.910 1.125 1.00 88.50 94 GLN A O 1
ATOM 753 N N . ASP A 1 95 ? -18.022 2.599 -1.008 1.00 94.75 95 ASP A N 1
ATOM 754 C CA . ASP A 1 95 ? -16.613 2.930 -0.885 1.00 94.75 95 ASP A CA 1
ATOM 755 C C . ASP A 1 95 ? -16.458 4.273 -0.174 1.00 94.75 95 ASP A C 1
ATOM 757 O O . ASP A 1 95 ? -17.250 5.197 -0.362 1.00 94.75 95 ASP A O 1
ATOM 761 N N . ILE A 1 96 ? -15.420 4.381 0.649 1.00 96.06 96 ILE A N 1
ATOM 762 C CA . ILE A 1 96 ? -15.165 5.580 1.438 1.00 96.06 96 ILE A CA 1
ATOM 763 C C . ILE A 1 96 ? -14.206 6.451 0.655 1.00 96.06 96 ILE A C 1
ATOM 765 O O . ILE A 1 96 ? -13.055 6.063 0.447 1.00 96.06 96 ILE A O 1
ATOM 769 N N . PHE A 1 97 ? -14.656 7.632 0.248 1.00 97.75 97 PHE A N 1
ATOM 770 C CA . PHE A 1 97 ? -13.784 8.608 -0.386 1.00 97.75 97 PHE A CA 1
ATOM 771 C C . PHE A 1 97 ? -12.760 9.144 0.621 1.00 97.75 97 PHE A C 1
ATOM 773 O O . PHE A 1 97 ? -13.107 9.572 1.724 1.00 97.75 97 PHE A O 1
ATOM 780 N N . ILE A 1 98 ? -11.492 9.144 0.219 1.00 97.94 98 ILE A N 1
ATOM 781 C CA . ILE A 1 98 ? -10.367 9.663 0.986 1.00 97.94 98 ILE A CA 1
ATOM 782 C C . ILE A 1 98 ? -9.738 10.821 0.200 1.00 97.94 98 ILE A C 1
ATOM 784 O O . ILE A 1 98 ? -9.120 10.583 -0.845 1.00 97.94 98 ILE A O 1
ATOM 788 N N . PRO A 1 99 ? -9.850 12.073 0.678 1.00 96.50 99 PRO A N 1
ATOM 789 C CA . PRO A 1 99 ? -9.204 13.204 0.027 1.00 96.50 99 PRO A CA 1
ATOM 790 C C . PRO A 1 99 ? -7.670 13.116 0.146 1.00 96.50 99 PRO A C 1
ATOM 792 O O . PRO A 1 99 ? -7.162 12.436 1.042 1.00 96.50 99 PRO A O 1
ATOM 795 N N . PRO A 1 100 ? -6.911 13.846 -0.693 1.00 94.56 100 PRO A N 1
ATOM 796 C CA . PRO A 1 100 ? -5.448 13.740 -0.749 1.00 94.56 100 PRO A CA 1
ATOM 797 C C . PRO A 1 100 ? -4.749 13.918 0.607 1.00 94.56 100 PRO A C 1
ATOM 799 O O . PRO A 1 100 ? -3.923 13.100 1.002 1.00 94.56 100 PRO A O 1
ATOM 802 N N . ALA A 1 101 ? -5.152 14.932 1.380 1.00 92.19 101 ALA A N 1
ATOM 803 C CA . ALA A 1 101 ? -4.592 15.217 2.705 1.00 92.19 101 ALA A CA 1
ATOM 804 C C . ALA A 1 101 ? -4.865 14.109 3.746 1.00 92.19 101 ALA A C 1
ATOM 806 O O . ALA A 1 101 ? -4.216 14.054 4.789 1.00 92.19 101 ALA A O 1
ATOM 807 N N . SER A 1 102 ? -5.820 13.223 3.459 1.00 95.25 102 SER A N 1
ATOM 808 C CA . SER A 1 102 ? -6.292 12.160 4.347 1.00 95.25 102 SER A CA 1
ATOM 809 C C . SER A 1 102 ? -5.767 10.768 3.975 1.00 95.25 102 SER A C 1
ATOM 811 O O . SER A 1 102 ? -6.064 9.805 4.687 1.00 95.25 102 SER A O 1
ATOM 813 N N . LEU A 1 103 ? -4.984 10.644 2.893 1.00 93.50 103 LEU A N 1
ATOM 814 C CA . LEU A 1 103 ? -4.298 9.403 2.507 1.00 93.50 103 LEU A CA 1
ATOM 815 C C . LEU A 1 103 ? -3.137 9.064 3.451 1.00 93.50 103 LEU A C 1
ATOM 817 O O . LEU A 1 103 ? -2.826 7.890 3.658 1.00 93.50 103 LEU A O 1
ATOM 821 N N . THR A 1 104 ? -2.555 10.073 4.105 1.00 87.88 104 THR A N 1
ATOM 822 C CA . THR A 1 104 ? -1.431 9.932 5.044 1.00 87.88 104 THR A CA 1
ATOM 823 C C . THR A 1 104 ? -0.221 9.252 4.382 1.00 87.88 104 THR A C 1
ATOM 825 O O . THR A 1 104 ? 0.285 9.747 3.385 1.00 87.88 104 THR A O 1
ATOM 828 N N . GLU A 1 105 ? 0.240 8.126 4.923 1.00 92.69 105 GLU A N 1
ATOM 829 C CA . GLU A 1 105 ? 1.384 7.337 4.451 1.00 92.69 105 GLU A CA 1
ATOM 830 C C . GLU A 1 105 ? 0.942 6.080 3.682 1.00 92.69 105 GLU A C 1
ATOM 832 O O . GLU A 1 105 ? 1.749 5.184 3.426 1.00 92.69 105 GLU A O 1
ATOM 837 N N . ALA A 1 106 ? -0.357 5.938 3.406 1.00 95.62 106 ALA A N 1
ATOM 838 C CA . ALA A 1 106 ? -0.904 4.751 2.765 1.00 95.62 106 ALA A CA 1
ATOM 839 C C . ALA A 1 106 ? -0.688 4.806 1.251 1.00 95.62 106 ALA A C 1
ATOM 841 O O . ALA A 1 106 ? -0.893 5.837 0.611 1.00 95.62 106 ALA A O 1
ATOM 842 N N . MET A 1 107 ? -0.284 3.675 0.685 1.00 95.56 107 MET A N 1
ATOM 843 C CA . MET A 1 107 ? -0.011 3.527 -0.739 1.00 95.56 107 MET A CA 1
ATOM 844 C C . MET A 1 107 ? -1.108 2.716 -1.425 1.00 95.56 107 MET A C 1
ATOM 846 O O . MET A 1 107 ? -1.944 2.076 -0.781 1.00 95.56 107 MET A O 1
ATOM 850 N N . HIS A 1 108 ? -1.119 2.759 -2.758 1.00 96.50 108 HIS A N 1
ATOM 851 C CA . HIS A 1 108 ? -2.068 2.000 -3.561 1.00 96.50 108 HIS A CA 1
ATOM 852 C C . HIS A 1 108 ? -2.113 0.525 -3.136 1.00 96.50 108 HIS A C 1
ATOM 854 O O . HIS A 1 108 ? -1.086 -0.134 -2.999 1.00 96.50 108 HIS A O 1
ATOM 860 N N . GLY A 1 109 ? -3.315 -0.008 -2.951 1.00 95.06 109 GLY A N 1
ATOM 861 C CA . GLY A 1 109 ? -3.542 -1.398 -2.592 1.00 95.06 109 GLY A CA 1
ATOM 862 C C . GLY A 1 109 ? -3.343 -1.714 -1.113 1.00 95.06 109 GLY A C 1
ATOM 863 O O . GLY A 1 109 ? -3.624 -2.855 -0.741 1.00 95.06 109 GLY A O 1
ATOM 864 N N . ASP A 1 110 ? -2.865 -0.786 -0.274 1.00 96.75 110 ASP A N 1
ATOM 865 C CA . ASP A 1 110 ? -2.659 -1.048 1.155 1.00 96.75 110 ASP A CA 1
ATOM 866 C C . ASP A 1 110 ? -3.970 -1.465 1.824 1.00 96.75 110 ASP A C 1
ATOM 868 O O . ASP A 1 110 ? -5.053 -0.961 1.511 1.00 96.75 110 ASP A O 1
ATOM 872 N N . ARG A 1 111 ? -3.869 -2.377 2.790 1.00 95.88 111 ARG A N 1
ATOM 873 C CA . ARG A 1 111 ? -4.984 -2.706 3.672 1.00 95.88 111 ARG A CA 1
ATOM 874 C C . ARG A 1 111 ? -4.977 -1.740 4.841 1.00 95.88 111 ARG A C 1
ATOM 876 O O . ARG A 1 111 ? -3.992 -1.657 5.577 1.00 95.88 111 ARG A O 1
ATOM 883 N N . VAL A 1 112 ? -6.070 -1.019 5.029 1.00 95.62 112 VAL A N 1
ATOM 884 C CA . VAL A 1 112 ? -6.131 0.146 5.912 1.00 95.62 112 VAL A CA 1
ATOM 885 C C . VAL A 1 112 ? -7.364 0.120 6.803 1.00 95.62 112 VAL A C 1
ATOM 887 O O . VAL A 1 112 ? -8.352 -0.555 6.523 1.00 95.62 112 VAL A O 1
ATOM 890 N N . VAL A 1 113 ? -7.297 0.899 7.880 1.00 92.81 113 VAL A N 1
ATOM 891 C CA . VAL A 1 113 ? -8.461 1.332 8.649 1.00 92.81 113 VAL A CA 1
ATOM 892 C C . VAL A 1 113 ? -8.732 2.788 8.293 1.00 92.81 113 VAL A C 1
ATOM 894 O O . VAL A 1 113 ? -7.901 3.663 8.569 1.00 92.81 113 VAL A O 1
ATOM 897 N N . ALA A 1 114 ? -9.893 3.045 7.706 1.00 94.38 114 ALA A N 1
ATOM 898 C CA . ALA A 1 114 ? -10.429 4.380 7.509 1.00 94.38 114 ALA A CA 1
ATOM 899 C C . ALA A 1 114 ? -11.385 4.738 8.648 1.00 94.38 114 ALA A C 1
ATOM 901 O O . ALA A 1 114 ? -12.066 3.869 9.186 1.00 94.38 114 ALA A O 1
ATOM 902 N N . ARG A 1 115 ? -11.443 6.018 9.009 1.00 91.50 115 ARG A N 1
ATOM 903 C CA . ARG A 1 115 ? -12.517 6.586 9.825 1.00 91.50 115 ARG A CA 1
ATOM 904 C C . ARG A 1 115 ? -13.405 7.434 8.931 1.00 91.50 115 ARG A C 1
ATOM 906 O O . ARG A 1 115 ? -12.879 8.338 8.287 1.00 91.50 115 ARG A O 1
ATOM 913 N N . ILE A 1 116 ? -14.704 7.167 8.926 1.00 92.44 116 ILE A N 1
ATOM 914 C CA . ILE A 1 116 ? -15.705 8.030 8.301 1.00 92.44 116 ILE A CA 1
ATOM 915 C C . ILE A 1 116 ? -15.806 9.300 9.152 1.00 92.44 116 ILE A C 1
ATOM 917 O O . ILE A 1 116 ? -15.955 9.234 10.370 1.00 92.44 116 ILE A O 1
ATOM 921 N N . GLU A 1 117 ? -15.654 10.459 8.520 1.00 90.94 117 GLU A N 1
ATOM 922 C CA . GLU A 1 117 ? -15.741 11.762 9.191 1.00 90.94 117 GLU A CA 1
ATOM 923 C C . GLU A 1 117 ? -17.045 12.486 8.864 1.00 90.94 117 GLU A C 1
ATOM 925 O O . GLU A 1 117 ? -17.521 13.283 9.670 1.00 90.94 117 GLU A O 1
ATOM 930 N N . ARG A 1 118 ? -17.628 12.213 7.693 1.00 91.31 118 ARG A N 1
ATOM 931 C CA . ARG A 1 118 ? -18.901 12.798 7.269 1.00 91.31 118 ARG A CA 1
ATOM 932 C C . ARG A 1 118 ? -19.586 11.949 6.209 1.00 91.31 118 ARG A C 1
ATOM 934 O O . ARG A 1 118 ? -18.932 11.245 5.443 1.00 91.31 118 ARG A O 1
ATOM 941 N N . GLN A 1 119 ? -20.902 12.104 6.129 1.00 91.94 119 GLN A N 1
ATOM 942 C CA . GLN A 1 119 ? -21.699 11.626 5.008 1.00 91.94 119 GLN A CA 1
ATOM 943 C C . GLN A 1 119 ? -21.929 12.788 4.036 1.00 91.94 119 GLN A C 1
ATOM 945 O O . GLN A 1 119 ? -22.454 13.827 4.435 1.00 91.94 119 GLN A O 1
ATOM 950 N N . SER A 1 120 ? -21.521 12.624 2.779 1.00 89.94 120 SER A N 1
ATOM 951 C CA . SER A 1 120 ? -21.822 13.570 1.698 1.00 89.94 120 SER A CA 1
ATOM 952 C C . SER A 1 120 ? -22.956 13.038 0.816 1.00 89.94 120 SER A C 1
ATOM 954 O O . SER A 1 120 ? -23.318 11.863 0.895 1.00 89.94 120 SER A O 1
ATOM 956 N N . GLU A 1 121 ? -23.470 13.872 -0.090 1.00 88.94 121 GLU A N 1
ATOM 957 C CA . GLU A 1 121 ? -24.424 13.444 -1.127 1.00 88.94 121 GLU A CA 1
ATOM 958 C C . GLU A 1 121 ? -23.855 12.353 -2.048 1.00 88.94 121 GLU A C 1
ATOM 960 O O . GLU A 1 121 ? -24.603 11.563 -2.618 1.00 88.94 121 GLU A O 1
ATOM 965 N N . ARG A 1 122 ? -22.524 12.289 -2.186 1.00 87.75 122 ARG A N 1
ATOM 966 C CA . ARG A 1 122 ? -21.820 11.322 -3.043 1.00 87.75 122 ARG A CA 1
ATOM 967 C C . ARG A 1 122 ? -21.419 10.043 -2.307 1.00 87.75 122 ARG A C 1
ATOM 969 O O . ARG A 1 122 ? -20.845 9.154 -2.929 1.00 87.75 122 ARG A O 1
ATOM 976 N N . GLY A 1 123 ? -21.702 9.953 -1.007 1.00 91.00 123 GLY A N 1
ATOM 977 C CA . GLY A 1 123 ? -21.317 8.832 -0.154 1.00 91.00 123 GLY A CA 1
ATOM 978 C C . GLY A 1 123 ? -20.432 9.235 1.033 1.00 91.00 123 GLY A C 1
ATOM 979 O O . GLY A 1 123 ? -20.227 10.429 1.291 1.00 91.00 123 GLY A O 1
ATOM 980 N N . PRO A 1 124 ? -19.931 8.245 1.787 1.00 94.25 124 PRO A N 1
ATOM 981 C CA . PRO A 1 124 ? -19.117 8.476 2.971 1.00 94.25 124 PRO A CA 1
ATOM 982 C C . PRO A 1 124 ? -17.741 9.030 2.598 1.00 94.25 124 PRO A C 1
ATOM 984 O O . PRO A 1 124 ? -17.069 8.541 1.688 1.00 94.25 124 PRO A O 1
ATOM 987 N N . GLU A 1 125 ? -17.291 10.023 3.358 1.00 96.19 125 GLU A N 1
ATOM 988 C CA . GLU A 1 125 ? -15.938 10.560 3.272 1.00 96.19 125 GLU A CA 1
ATOM 989 C C . GLU A 1 125 ? -15.195 10.339 4.585 1.00 96.19 125 GLU A C 1
ATOM 991 O O . GLU A 1 125 ? -15.772 10.410 5.676 1.00 96.19 125 GLU A O 1
ATOM 996 N N . GLY A 1 126 ? -13.892 10.099 4.495 1.00 96.19 126 GLY A N 1
ATOM 997 C CA . GLY A 1 126 ? -13.104 9.780 5.670 1.00 96.19 126 GLY A CA 1
ATOM 998 C C . GLY A 1 126 ? -11.611 9.988 5.509 1.00 96.19 126 GLY A C 1
ATOM 999 O O . GLY A 1 126 ? -11.123 10.587 4.551 1.00 96.19 126 GLY A O 1
ATOM 1000 N N . LYS A 1 127 ? -10.870 9.459 6.480 1.00 96.12 127 LYS A N 1
ATOM 1001 C CA . LYS A 1 127 ? -9.409 9.493 6.482 1.00 96.12 127 LYS A CA 1
ATOM 1002 C C . LYS A 1 127 ? -8.788 8.186 6.909 1.00 96.12 127 LYS A C 1
ATOM 1004 O O . LYS A 1 127 ? -9.352 7.462 7.732 1.00 96.12 127 LYS A O 1
ATOM 1009 N N . ILE A 1 128 ? -7.588 7.920 6.406 1.00 95.69 128 ILE A N 1
ATOM 1010 C CA . ILE A 1 128 ? -6.791 6.792 6.870 1.00 95.69 128 ILE A CA 1
ATOM 1011 C C . ILE A 1 128 ? -6.283 7.096 8.275 1.00 95.69 128 ILE A C 1
ATOM 1013 O O . ILE A 1 128 ? -5.685 8.138 8.535 1.00 95.69 128 ILE A O 1
ATOM 1017 N N . ILE A 1 129 ? -6.534 6.175 9.203 1.00 91.44 129 ILE A N 1
ATOM 1018 C CA . ILE A 1 129 ? -6.031 6.276 10.578 1.00 91.44 129 ILE A CA 1
ATOM 1019 C C . ILE A 1 129 ? -4.959 5.234 10.885 1.00 91.44 129 ILE A C 1
ATOM 1021 O O . ILE A 1 129 ? -4.245 5.374 11.881 1.00 91.44 129 ILE A O 1
ATOM 1025 N N . ARG A 1 130 ? -4.870 4.167 10.079 1.00 90.25 130 ARG A N 1
ATOM 1026 C CA . ARG A 1 130 ? -3.903 3.083 10.270 1.00 90.25 130 ARG A CA 1
ATOM 1027 C C . ARG A 1 130 ? -3.733 2.251 9.001 1.00 90.25 130 ARG A C 1
ATOM 1029 O O . ARG A 1 130 ? -4.722 1.916 8.359 1.00 90.25 130 ARG A O 1
ATOM 1036 N N . ILE A 1 131 ? -2.503 1.832 8.718 1.00 93.62 131 ILE A N 1
ATOM 1037 C CA . ILE A 1 131 ? -2.206 0.770 7.750 1.00 93.62 131 ILE A CA 1
ATOM 1038 C C . ILE A 1 131 ? -2.083 -0.555 8.512 1.00 93.62 131 ILE A C 1
ATOM 1040 O O . ILE A 1 131 ? -1.354 -0.644 9.501 1.00 93.62 131 ILE A O 1
ATOM 1044 N N . LEU A 1 132 ? -2.852 -1.560 8.094 1.00 91.00 132 LEU A N 1
ATOM 1045 C CA . LEU A 1 132 ? -2.834 -2.914 8.656 1.00 91.00 132 LEU A CA 1
ATOM 1046 C C . LEU A 1 132 ? -1.818 -3.803 7.942 1.00 91.00 132 LEU A C 1
ATOM 1048 O O . LEU A 1 132 ? -1.130 -4.581 8.595 1.00 91.00 132 LEU A O 1
ATOM 1052 N N . GLN A 1 133 ? -1.732 -3.681 6.617 1.00 93.31 133 GLN A N 1
ATOM 1053 C CA . GLN A 1 133 ? -0.828 -4.463 5.783 1.00 93.31 133 GLN A CA 1
ATOM 1054 C C . GLN A 1 133 ? -0.439 -3.653 4.546 1.00 93.31 133 GLN A C 1
ATOM 1056 O O . GLN A 1 133 ? -1.299 -3.034 3.914 1.00 93.31 133 GLN A O 1
ATOM 1061 N N . ARG A 1 134 ? 0.851 -3.681 4.206 1.00 94.25 134 ARG A N 1
ATOM 1062 C CA . ARG A 1 134 ? 1.379 -3.083 2.978 1.00 94.25 134 ARG A CA 1
ATOM 1063 C C . ARG A 1 134 ? 1.112 -3.993 1.784 1.00 94.25 134 ARG A C 1
ATOM 1065 O O . ARG A 1 134 ? 1.171 -5.213 1.923 1.00 94.25 134 ARG A O 1
ATOM 1072 N N . SER A 1 135 ? 0.764 -3.410 0.643 1.00 90.25 135 SER A N 1
ATOM 1073 C CA . SER A 1 135 ? 0.326 -4.173 -0.531 1.00 90.25 135 SER A CA 1
ATOM 1074 C C . SER A 1 135 ? 1.467 -4.764 -1.350 1.00 90.25 135 SER A C 1
ATOM 1076 O O . SER A 1 135 ? 1.376 -5.914 -1.772 1.00 90.25 135 SER A O 1
ATOM 1078 N N . GLN A 1 136 ? 2.504 -3.967 -1.593 1.00 83.69 136 GLN A N 1
ATOM 1079 C CA . GLN A 1 136 ? 3.584 -4.265 -2.524 1.00 83.69 136 GLN A CA 1
ATOM 1080 C C . GLN A 1 136 ? 4.883 -3.701 -1.969 1.00 83.69 136 GLN A C 1
ATOM 1082 O O . GLN A 1 136 ? 5.004 -2.496 -1.779 1.00 83.69 136 GLN A O 1
ATOM 1087 N N . GLU A 1 137 ? 5.853 -4.570 -1.718 1.00 91.19 137 GLU A N 1
ATOM 1088 C CA . GLU A 1 137 ? 7.196 -4.165 -1.290 1.00 91.19 137 GLU A CA 1
ATOM 1089 C C . GLU A 1 137 ? 8.060 -3.722 -2.476 1.00 91.19 137 GLU A C 1
ATOM 1091 O O . GLU A 1 137 ? 9.070 -3.048 -2.286 1.00 91.19 137 GLU A O 1
ATOM 1096 N N . THR A 1 138 ? 7.642 -4.055 -3.698 1.00 95.06 138 THR A N 1
ATOM 1097 C CA . THR A 1 138 ? 8.315 -3.688 -4.940 1.00 95.06 138 THR A CA 1
ATOM 1098 C C . THR A 1 138 ? 7.403 -2.882 -5.858 1.00 95.06 138 THR A C 1
ATOM 1100 O O . THR A 1 138 ? 6.182 -3.021 -5.838 1.00 95.06 138 THR A O 1
ATOM 1103 N N . ILE A 1 139 ? 7.997 -2.004 -6.662 1.00 96.12 139 ILE A N 1
ATOM 1104 C CA . ILE A 1 139 ? 7.305 -1.141 -7.620 1.00 96.12 139 ILE A CA 1
ATOM 1105 C C . ILE A 1 139 ? 8.050 -1.231 -8.948 1.00 96.12 139 ILE A C 1
ATOM 1107 O O . ILE A 1 139 ? 9.272 -1.117 -8.989 1.00 96.12 139 ILE A O 1
ATOM 1111 N N . VAL A 1 140 ? 7.316 -1.404 -10.046 1.00 97.50 140 VAL A N 1
ATOM 1112 C CA . VAL A 1 140 ? 7.874 -1.225 -11.392 1.00 97.50 140 VAL A CA 1
ATOM 1113 C C . VAL A 1 140 ? 7.758 0.241 -11.785 1.00 97.50 140 VAL A C 1
ATOM 1115 O O . VAL A 1 140 ? 6.688 0.847 -11.651 1.00 97.50 140 VAL A O 1
ATOM 1118 N N . GLY A 1 141 ? 8.835 0.812 -12.305 1.00 97.81 141 GLY A N 1
ATOM 1119 C CA . GLY A 1 141 ? 8.836 2.184 -12.787 1.00 97.81 141 GLY A CA 1
ATOM 1120 C C . GLY A 1 141 ? 10.028 2.493 -13.670 1.00 97.81 141 GLY A C 1
ATOM 1121 O O . GLY A 1 141 ? 10.874 1.637 -13.905 1.00 97.81 141 GLY A O 1
ATOM 1122 N N . ARG A 1 142 ? 10.074 3.721 -14.173 1.00 98.31 142 ARG A N 1
ATOM 1123 C CA . ARG A 1 142 ? 11.182 4.208 -14.988 1.00 98.31 142 ARG A CA 1
ATOM 1124 C C . ARG A 1 142 ? 12.205 4.897 -14.101 1.00 98.31 142 ARG A C 1
ATOM 1126 O O . ARG A 1 142 ? 11.827 5.771 -13.321 1.00 98.31 142 ARG A O 1
ATOM 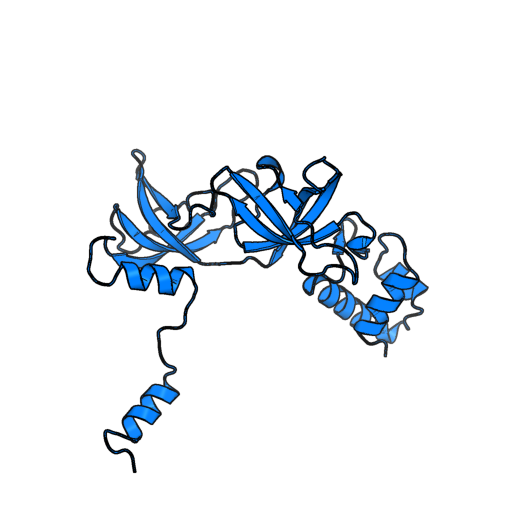1133 N N . PHE A 1 143 ? 13.463 4.497 -14.207 1.00 98.44 143 PHE A N 1
ATOM 1134 C CA . PHE A 1 143 ? 14.557 5.142 -13.499 1.00 98.44 143 PHE A CA 1
ATOM 1135 C C . PHE A 1 143 ? 14.926 6.462 -14.179 1.00 98.44 143 PHE A C 1
ATOM 1137 O O . PHE A 1 143 ? 15.017 6.542 -15.401 1.00 98.44 143 PHE A O 1
ATOM 1144 N N . GLU A 1 144 ? 15.113 7.506 -13.386 1.00 97.56 144 GLU A N 1
ATOM 1145 C CA . GLU A 1 144 ? 15.420 8.860 -13.832 1.00 97.56 144 GLU A CA 1
ATOM 1146 C C . GLU A 1 144 ? 16.411 9.498 -12.852 1.00 97.56 144 GLU A C 1
ATOM 1148 O O . GLU A 1 144 ? 16.468 9.142 -11.671 1.00 97.56 144 GLU A O 1
ATOM 1153 N N . VAL A 1 145 ? 17.181 10.469 -13.337 1.00 96.06 145 VAL A N 1
ATOM 1154 C CA . VAL A 1 145 ? 18.116 11.255 -12.525 1.00 96.06 145 VAL A CA 1
ATOM 1155 C C . VAL A 1 145 ? 17.838 12.733 -12.776 1.00 96.06 145 VAL A C 1
ATOM 1157 O O . VAL A 1 145 ? 17.709 13.155 -13.924 1.00 96.06 145 VAL A O 1
ATOM 1160 N N . ASP A 1 146 ? 17.694 13.527 -11.713 1.00 92.75 146 ASP A N 1
ATOM 1161 C CA . ASP A 1 146 ? 17.437 14.964 -11.846 1.00 92.75 146 ASP A CA 1
ATOM 1162 C C . ASP A 1 146 ? 18.730 15.760 -12.076 1.00 92.75 146 ASP A C 1
ATOM 1164 O O . ASP A 1 146 ? 19.848 15.245 -12.017 1.00 92.75 146 ASP A O 1
ATOM 1168 N N . ALA A 1 147 ? 18.580 17.066 -12.302 1.00 91.12 147 ALA A N 1
ATOM 1169 C CA . ALA A 1 147 ? 19.708 17.981 -12.472 1.00 91.12 147 ALA A CA 1
ATOM 1170 C C . ALA A 1 147 ? 20.635 18.066 -11.240 1.00 91.12 147 ALA A C 1
ATOM 1172 O O . ALA A 1 147 ? 21.768 18.523 -11.366 1.00 91.12 147 ALA A O 1
ATOM 1173 N N . SER A 1 148 ? 20.172 17.631 -10.063 1.00 91.62 148 SER A N 1
ATOM 1174 C CA . SER A 1 148 ? 20.952 17.578 -8.819 1.00 91.62 148 SER A CA 1
ATOM 1175 C C . SER A 1 148 ? 21.620 16.213 -8.601 1.00 91.62 148 SER A C 1
ATOM 1177 O O . SER A 1 148 ? 22.145 15.962 -7.516 1.00 91.62 148 SER A O 1
ATOM 1179 N N . ALA A 1 149 ? 21.609 15.338 -9.613 1.00 90.31 149 ALA A N 1
ATOM 1180 C CA . ALA A 1 149 ? 22.117 13.969 -9.565 1.00 90.31 149 ALA A CA 1
ATOM 1181 C C . ALA A 1 149 ? 21.407 13.062 -8.538 1.00 90.31 149 ALA A C 1
ATOM 1183 O O . ALA A 1 149 ? 21.978 12.070 -8.072 1.00 90.31 149 ALA A O 1
ATOM 1184 N N . LEU A 1 150 ? 20.156 13.376 -8.188 1.00 92.81 150 LEU A N 1
ATOM 1185 C CA . LEU A 1 150 ? 19.316 12.514 -7.362 1.00 92.81 150 LEU A CA 1
ATOM 1186 C C . LEU A 1 150 ? 18.557 11.528 -8.248 1.00 92.81 150 LEU A C 1
ATOM 1188 O O . LEU A 1 150 ? 17.889 11.920 -9.203 1.00 92.81 150 LEU A O 1
ATOM 1192 N N . GLY A 1 151 ? 18.655 10.243 -7.906 1.00 96.69 151 GLY A N 1
ATOM 1193 C CA . GLY A 1 151 ? 17.961 9.165 -8.601 1.00 96.69 151 GLY A CA 1
ATOM 1194 C C . GLY A 1 151 ? 16.549 8.960 -8.061 1.00 96.69 151 GLY A C 1
ATOM 1195 O O . GLY A 1 151 ? 16.318 8.989 -6.846 1.00 96.69 151 GLY A O 1
ATOM 1196 N N . TYR A 1 152 ? 15.599 8.708 -8.951 1.00 97.50 152 TYR A N 1
ATOM 1197 C CA . TYR A 1 152 ? 14.229 8.360 -8.598 1.00 97.50 152 TYR A CA 1
ATOM 1198 C C . TYR A 1 152 ? 13.642 7.365 -9.592 1.00 97.50 152 TYR A C 1
ATOM 1200 O O . TYR A 1 152 ? 14.082 7.247 -10.732 1.00 97.50 152 TYR A O 1
ATOM 1208 N N . VAL A 1 153 ? 12.641 6.623 -9.134 1.00 98.12 153 VAL A N 1
ATOM 1209 C CA . VAL A 1 153 ? 11.847 5.732 -9.973 1.00 98.12 153 VAL A CA 1
ATOM 1210 C C . VAL A 1 153 ? 10.442 6.297 -10.068 1.00 98.12 153 VAL A C 1
ATOM 1212 O O . VAL A 1 153 ? 9.727 6.360 -9.064 1.00 98.12 153 VAL A O 1
ATOM 1215 N N . VAL A 1 154 ? 10.063 6.690 -11.282 1.00 97.50 154 VAL A N 1
ATOM 1216 C CA . VAL A 1 154 ? 8.715 7.147 -11.624 1.00 97.50 154 VAL A CA 1
ATOM 1217 C C . VAL A 1 154 ? 7.828 5.913 -11.799 1.00 97.50 154 VAL A C 1
ATOM 1219 O O . VAL A 1 154 ? 8.066 5.132 -12.727 1.00 97.50 154 VAL A O 1
ATOM 1222 N N . PRO A 1 155 ? 6.810 5.691 -10.949 1.00 97.00 155 PRO A N 1
ATOM 1223 C CA . PRO A 1 155 ? 6.009 4.477 -11.001 1.00 97.00 155 PRO A CA 1
ATOM 1224 C C . PRO A 1 155 ? 5.291 4.309 -12.342 1.00 97.00 155 PRO A C 1
ATOM 1226 O O . PRO A 1 155 ? 4.680 5.244 -12.868 1.00 97.00 155 PRO A O 1
ATOM 1229 N N . PHE A 1 156 ? 5.302 3.085 -12.869 1.00 96.31 156 PHE A N 1
ATOM 1230 C CA . PHE A 1 156 ? 4.533 2.734 -14.062 1.00 96.31 156 PHE A CA 1
ATOM 1231 C C . PHE A 1 156 ? 3.022 2.762 -13.775 1.00 96.31 156 PHE A C 1
ATOM 1233 O O . PHE A 1 156 ? 2.220 3.213 -14.595 1.00 96.31 156 PHE A O 1
ATOM 1240 N N . ASP A 1 157 ? 2.611 2.318 -12.581 1.00 94.94 157 ASP A N 1
ATOM 1241 C CA . ASP A 1 157 ? 1.235 2.473 -12.114 1.00 94.94 157 ASP A CA 1
ATOM 1242 C C . ASP A 1 157 ? 1.014 3.871 -11.527 1.00 94.94 157 ASP A C 1
ATOM 1244 O O . ASP A 1 157 ? 1.425 4.163 -10.406 1.00 94.94 157 ASP A O 1
ATOM 1248 N N . ARG A 1 158 ? 0.294 4.720 -12.267 1.00 95.00 158 ARG A N 1
ATOM 1249 C CA . ARG A 1 158 ? -0.018 6.106 -11.876 1.00 95.00 158 ARG A CA 1
ATOM 1250 C C . ARG A 1 158 ? -0.865 6.236 -10.607 1.00 95.00 158 ARG A C 1
ATOM 1252 O O . ARG A 1 158 ? -1.075 7.346 -10.130 1.00 95.00 158 ARG A O 1
ATOM 1259 N N . ARG A 1 159 ? -1.382 5.133 -10.057 1.00 95.25 159 ARG A N 1
ATOM 1260 C CA . ARG A 1 159 ? -2.048 5.128 -8.748 1.00 95.25 159 ARG A CA 1
ATOM 1261 C C . ARG A 1 159 ? -1.038 5.182 -7.602 1.00 95.25 159 ARG A C 1
ATOM 1263 O O . ARG A 1 159 ? -1.409 5.558 -6.493 1.00 95.25 159 ARG A O 1
ATOM 1270 N N . VAL A 1 160 ? 0.228 4.844 -7.835 1.00 94.62 160 VAL A N 1
ATOM 1271 C CA . VAL A 1 160 ? 1.313 5.166 -6.905 1.00 94.62 160 VAL A CA 1
ATOM 1272 C C . VAL A 1 160 ? 1.667 6.637 -7.114 1.00 94.62 160 VAL A C 1
ATOM 1274 O O . VAL A 1 160 ? 2.214 7.019 -8.140 1.00 94.62 160 VAL A O 1
ATOM 1277 N N . LEU A 1 161 ? 1.284 7.471 -6.148 1.00 93.56 161 LEU A N 1
ATOM 1278 C CA . LEU A 1 161 ? 1.228 8.930 -6.307 1.00 93.56 161 LEU A CA 1
ATOM 1279 C C . LEU A 1 161 ? 2.567 9.641 -6.088 1.00 93.56 161 LEU A C 1
ATOM 1281 O O . LEU A 1 161 ? 2.627 10.867 -6.144 1.00 93.56 161 LEU A O 1
ATOM 1285 N N . THR A 1 162 ? 3.619 8.907 -5.741 1.00 93.06 162 THR A N 1
ATOM 1286 C CA . THR A 1 162 ? 4.903 9.487 -5.349 1.00 93.06 162 THR A CA 1
ATOM 1287 C C . THR A 1 162 ? 6.031 8.674 -5.943 1.00 93.06 162 THR A C 1
ATOM 1289 O O . THR A 1 162 ? 6.024 7.445 -5.849 1.00 93.06 162 THR A O 1
ATOM 1292 N N . ASP A 1 163 ? 7.005 9.377 -6.507 1.00 96.25 163 ASP A N 1
ATOM 1293 C CA . ASP A 1 163 ? 8.224 8.769 -7.015 1.00 96.25 163 ASP A CA 1
ATOM 1294 C C . ASP A 1 163 ? 9.050 8.179 -5.871 1.00 96.25 163 ASP A C 1
ATOM 1296 O O . ASP A 1 163 ? 9.068 8.688 -4.742 1.00 96.25 163 ASP A O 1
ATOM 1300 N N . VAL A 1 164 ? 9.733 7.075 -6.158 1.00 97.44 164 VAL A N 1
ATOM 1301 C CA . VAL A 1 164 ? 10.579 6.397 -5.176 1.00 97.44 164 VAL A CA 1
ATOM 1302 C C . VAL A 1 164 ? 11.982 6.962 -5.283 1.00 97.44 164 VAL A C 1
ATOM 1304 O O . VAL A 1 164 ? 12.656 6.754 -6.286 1.00 97.44 164 VAL A O 1
ATOM 1307 N N . HIS A 1 165 ? 12.447 7.648 -4.242 1.00 97.50 165 HIS A N 1
ATOM 1308 C CA . HIS A 1 165 ? 13.821 8.139 -4.201 1.00 97.50 165 HIS A CA 1
ATOM 1309 C C . HIS A 1 165 ? 14.801 6.965 -4.092 1.00 97.50 165 HIS A C 1
ATOM 1311 O O . HIS A 1 165 ? 14.706 6.152 -3.166 1.00 97.50 165 HIS A O 1
ATOM 1317 N N . VAL A 1 166 ? 15.785 6.909 -4.983 1.00 97.62 166 VAL A N 1
ATOM 1318 C CA . VAL A 1 166 ? 16.824 5.878 -4.985 1.00 97.62 166 VAL A CA 1
ATOM 1319 C C . VAL A 1 166 ? 18.163 6.533 -4.634 1.00 97.62 166 VAL A C 1
ATOM 1321 O O . VAL A 1 166 ? 18.737 7.245 -5.460 1.00 97.62 166 VAL A O 1
ATOM 1324 N N . PRO A 1 167 ? 18.684 6.331 -3.408 1.00 95.31 167 PRO A N 1
ATOM 1325 C CA . PRO A 1 167 ? 19.956 6.916 -2.994 1.00 95.31 167 PRO A CA 1
ATOM 1326 C C . PRO A 1 167 ? 21.116 6.495 -3.901 1.00 95.31 167 PRO A C 1
ATOM 1328 O O . PRO A 1 167 ? 21.133 5.379 -4.421 1.00 95.31 167 PRO A O 1
ATOM 1331 N N . THR A 1 168 ? 22.123 7.358 -4.033 1.00 90.06 168 THR A N 1
ATOM 1332 C CA . THR A 1 168 ? 23.371 7.027 -4.735 1.00 90.06 168 THR A CA 1
ATOM 1333 C C . THR A 1 168 ? 23.967 5.723 -4.193 1.00 90.06 168 THR A C 1
ATOM 1335 O O . THR A 1 168 ? 23.996 5.495 -2.982 1.00 90.06 168 THR A O 1
ATOM 1338 N N . GLY A 1 169 ? 24.417 4.847 -5.093 1.00 92.00 169 GLY A N 1
ATOM 1339 C CA . GLY A 1 169 ? 24.920 3.510 -4.751 1.00 92.00 169 GLY A CA 1
ATOM 1340 C C . GLY A 1 169 ? 23.839 2.431 -4.600 1.00 92.00 169 GLY A C 1
ATOM 1341 O O . GLY A 1 169 ? 24.181 1.270 -4.409 1.00 92.00 169 GLY A O 1
ATOM 1342 N N . GLN A 1 170 ? 22.551 2.777 -4.717 1.00 95.81 170 GLN A N 1
ATOM 1343 C CA . GLN A 1 170 ? 21.424 1.825 -4.735 1.00 95.81 170 GLN A CA 1
ATOM 1344 C C . GLN A 1 170 ? 20.773 1.704 -6.125 1.00 95.81 170 GLN A C 1
ATOM 1346 O O . GLN A 1 170 ? 19.656 1.203 -6.250 1.00 95.81 170 GLN A O 1
ATOM 1351 N N . TRP A 1 171 ? 21.448 2.196 -7.168 1.00 94.19 171 TRP A N 1
ATOM 1352 C CA . TRP A 1 171 ? 20.944 2.229 -8.548 1.00 94.19 171 TRP A CA 1
ATOM 1353 C C . TRP A 1 171 ? 21.185 0.909 -9.291 1.00 94.19 171 TRP A C 1
ATOM 1355 O O . TRP A 1 171 ? 20.645 0.709 -10.373 1.00 94.19 171 TRP A O 1
ATOM 1365 N N . SER A 1 172 ? 21.972 -0.007 -8.710 1.00 93.38 172 SER A N 1
ATOM 1366 C CA . SER A 1 172 ? 22.503 -1.172 -9.425 1.00 93.38 172 SER A CA 1
ATOM 1367 C C . SER A 1 172 ? 23.237 -0.711 -10.698 1.00 93.38 172 SER A C 1
ATOM 1369 O O . SER A 1 172 ? 24.046 0.215 -10.619 1.00 93.38 172 SER A O 1
ATOM 1371 N N . SER A 1 173 ? 22.959 -1.320 -11.848 1.00 94.25 173 SER A N 1
ATOM 1372 C CA . SER A 1 173 ? 23.444 -0.916 -13.170 1.00 94.25 173 SER A CA 1
ATOM 1373 C C . SER A 1 173 ? 22.444 -0.065 -13.966 1.00 94.25 173 SER A C 1
ATOM 1375 O O . SER A 1 173 ? 22.605 0.038 -15.174 1.00 94.25 173 SER A O 1
ATOM 1377 N N . ALA A 1 174 ? 21.400 0.486 -13.332 1.00 96.31 174 ALA A N 1
ATOM 1378 C CA . ALA A 1 174 ? 20.334 1.187 -14.046 1.00 96.31 174 ALA A CA 1
ATOM 1379 C C . ALA A 1 174 ? 20.817 2.493 -14.693 1.00 96.31 174 ALA A C 1
ATOM 1381 O O . ALA A 1 174 ? 21.418 3.348 -14.031 1.00 96.31 174 ALA A O 1
ATOM 1382 N N . GLU A 1 175 ? 20.468 2.677 -15.961 1.00 96.00 175 GLU A N 1
ATOM 1383 C CA . GLU A 1 175 ? 20.642 3.916 -16.707 1.00 96.00 175 GLU A CA 1
ATOM 1384 C C . GLU A 1 175 ? 19.337 4.735 -16.748 1.00 96.00 175 GLU A C 1
ATOM 1386 O O . GLU A 1 175 ? 18.234 4.175 -16.743 1.00 96.00 175 GLU A O 1
ATOM 1391 N N . PRO A 1 176 ? 19.411 6.081 -16.799 1.00 96.88 176 PRO A N 1
ATOM 1392 C CA . PRO A 1 176 ? 18.223 6.914 -16.956 1.00 96.88 176 PRO A CA 1
ATOM 1393 C C . PRO A 1 176 ? 17.390 6.523 -18.187 1.00 96.88 176 PRO A C 1
ATOM 1395 O O . PRO A 1 176 ? 17.907 6.361 -19.296 1.00 96.88 176 PRO A O 1
ATOM 1398 N N . GLY A 1 177 ? 16.079 6.408 -17.990 1.00 96.75 177 GLY A N 1
ATOM 1399 C CA . GLY A 1 177 ? 15.107 6.000 -19.001 1.00 96.75 177 GLY A CA 1
ATOM 1400 C C . GLY A 1 177 ? 14.793 4.501 -19.021 1.00 96.75 177 GLY A C 1
ATOM 1401 O O . GLY A 1 177 ? 13.799 4.119 -19.642 1.00 96.75 177 GLY A O 1
ATOM 1402 N N . GLU A 1 178 ? 15.569 3.660 -18.334 1.00 98.12 178 GLU A N 1
ATOM 1403 C CA . GLU A 1 178 ? 15.289 2.227 -18.235 1.00 98.12 178 GLU A CA 1
ATOM 1404 C C . GLU A 1 178 ? 14.131 1.925 -17.282 1.00 98.12 178 GLU A C 1
ATOM 1406 O O . GLU A 1 178 ? 13.881 2.620 -16.292 1.00 98.12 178 GLU A O 1
ATOM 1411 N N . MET A 1 179 ? 13.418 0.846 -17.578 1.00 98.38 179 MET A N 1
ATOM 1412 C CA . MET A 1 179 ? 12.415 0.271 -16.700 1.00 98.38 179 MET A CA 1
ATOM 1413 C C . MET A 1 179 ? 13.111 -0.600 -15.659 1.00 98.38 179 MET A C 1
ATOM 1415 O O . MET A 1 179 ? 13.969 -1.421 -15.977 1.00 98.38 179 MET A O 1
ATOM 1419 N N . VAL A 1 180 ? 12.734 -0.425 -14.399 1.00 98.38 180 VAL A N 1
ATOM 1420 C CA . VAL A 1 180 ? 13.358 -1.098 -13.261 1.00 98.38 180 VAL A CA 1
ATOM 1421 C C . VAL A 1 180 ? 12.308 -1.610 -12.285 1.00 98.38 180 VAL A C 1
ATOM 1423 O O . VAL A 1 180 ? 11.205 -1.061 -12.172 1.00 98.38 180 VAL A O 1
ATOM 1426 N N . LEU A 1 181 ? 12.679 -2.644 -11.538 1.00 97.88 181 LEU A N 1
ATOM 1427 C CA . LEU A 1 181 ? 11.990 -3.057 -10.324 1.00 97.88 181 LEU A CA 1
ATOM 1428 C C . LEU A 1 181 ? 12.723 -2.450 -9.124 1.00 97.88 181 LEU A C 1
ATOM 1430 O O . LEU A 1 181 ? 13.904 -2.726 -8.897 1.00 97.88 181 LEU A O 1
ATOM 1434 N N . VAL A 1 182 ? 12.023 -1.626 -8.347 1.00 98.00 182 VAL A N 1
ATOM 1435 C CA . VAL A 1 182 ? 12.549 -1.020 -7.119 1.00 98.00 182 VAL A CA 1
ATOM 1436 C C . VAL A 1 182 ? 11.906 -1.667 -5.900 1.00 98.00 182 VAL A C 1
ATOM 1438 O O . VAL A 1 182 ? 10.689 -1.800 -5.838 1.00 98.00 182 VAL A O 1
ATOM 1441 N N . GLU A 1 183 ? 12.713 -2.057 -4.918 1.00 97.56 183 GLU A N 1
ATOM 1442 C CA . GLU A 1 183 ? 12.251 -2.496 -3.599 1.00 97.56 183 GLU A CA 1
ATOM 1443 C C . GLU A 1 183 ? 12.195 -1.294 -2.651 1.00 97.56 183 GLU A C 1
ATOM 1445 O O . GLU A 1 183 ? 13.164 -0.536 -2.537 1.00 97.56 183 GLU A O 1
ATOM 1450 N N . ILE A 1 184 ? 11.074 -1.115 -1.953 1.00 96.88 184 ILE A N 1
ATOM 1451 C CA . ILE A 1 184 ? 10.882 -0.054 -0.963 1.00 96.88 184 ILE A CA 1
ATOM 1452 C C . ILE A 1 184 ? 11.660 -0.415 0.305 1.00 96.88 184 ILE A C 1
ATOM 1454 O O . ILE A 1 184 ? 11.265 -1.276 1.085 1.00 96.88 184 ILE A O 1
ATOM 1458 N N . THR A 1 185 ? 12.742 0.312 0.564 1.00 96.06 185 THR A N 1
ATOM 1459 C CA . THR A 1 185 ? 13.548 0.172 1.786 1.00 96.06 185 THR A CA 1
ATOM 1460 C C . THR A 1 185 ? 13.056 1.089 2.904 1.00 96.06 185 THR A C 1
ATOM 1462 O O . THR A 1 185 ? 13.288 0.827 4.085 1.00 96.06 185 THR A O 1
ATOM 1465 N N . ARG A 1 186 ? 12.343 2.166 2.550 1.00 95.25 186 ARG A N 1
ATOM 1466 C CA . ARG A 1 186 ? 11.676 3.063 3.493 1.00 95.25 186 ARG A CA 1
ATOM 1467 C C . ARG A 1 186 ? 10.328 3.502 2.941 1.00 95.25 186 ARG A C 1
ATOM 1469 O O . ARG A 1 186 ? 10.257 4.185 1.923 1.00 95.25 186 ARG A O 1
ATOM 1476 N N . TRP A 1 187 ? 9.275 3.176 3.675 1.00 94.69 187 TRP A N 1
ATOM 1477 C CA . TRP A 1 187 ? 7.918 3.638 3.403 1.00 94.69 187 TRP A CA 1
ATOM 1478 C C . TRP A 1 187 ? 7.796 5.166 3.508 1.00 94.69 187 TRP A C 1
ATOM 1480 O O . TRP A 1 187 ? 8.587 5.793 4.225 1.00 94.69 187 TRP A O 1
ATOM 1490 N N . PRO A 1 188 ? 6.824 5.777 2.808 1.00 93.19 188 PRO A N 1
ATOM 1491 C CA . PRO A 1 188 ? 6.588 7.206 2.925 1.00 93.19 188 PRO A CA 1
ATOM 1492 C C . PRO A 1 188 ? 6.221 7.569 4.363 1.00 93.19 188 PRO A C 1
ATOM 1494 O O . PRO A 1 188 ? 5.593 6.790 5.080 1.00 93.19 188 PRO A O 1
ATOM 1497 N N . THR A 1 189 ? 6.613 8.770 4.762 1.00 91.44 189 THR A N 1
ATOM 1498 C CA . THR A 1 189 ? 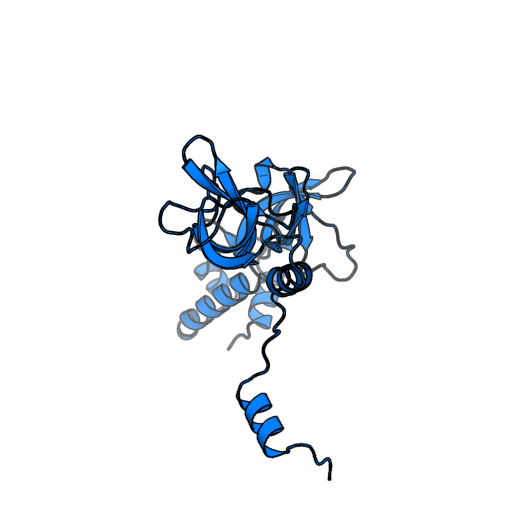6.199 9.400 6.012 1.00 91.44 189 THR A CA 1
ATOM 1499 C C . THR A 1 189 ? 5.404 10.661 5.708 1.00 91.44 189 THR A C 1
ATOM 1501 O O . THR A 1 189 ? 5.377 11.134 4.572 1.00 91.44 189 THR A O 1
ATOM 1504 N N . ALA A 1 190 ? 4.821 11.276 6.735 1.00 86.44 190 ALA A N 1
ATOM 1505 C CA . ALA A 1 190 ? 4.141 12.567 6.595 1.00 86.44 190 ALA A CA 1
ATOM 1506 C C . ALA A 1 190 ? 4.984 13.685 5.936 1.00 86.44 190 ALA A C 1
ATOM 1508 O O . ALA A 1 190 ? 4.419 14.662 5.453 1.00 86.44 190 ALA A O 1
ATOM 1509 N N . THR A 1 191 ? 6.319 13.583 5.937 1.00 88.06 191 THR A N 1
ATOM 1510 C CA . THR A 1 191 ? 7.223 14.630 5.426 1.00 88.06 191 THR A CA 1
ATOM 1511 C C . THR A 1 191 ? 8.144 14.172 4.303 1.00 88.06 191 THR A C 1
ATOM 1513 O O . THR A 1 191 ? 8.860 14.999 3.739 1.00 88.06 191 THR A O 1
ATOM 1516 N N . ARG A 1 192 ? 8.191 12.872 3.990 1.00 91.00 192 ARG A N 1
ATOM 1517 C CA . ARG A 1 192 ? 9.125 12.320 3.002 1.00 91.00 192 ARG A CA 1
ATOM 1518 C C . ARG A 1 192 ? 8.465 11.228 2.177 1.00 91.00 192 ARG A C 1
ATOM 1520 O O . ARG A 1 192 ? 7.796 10.356 2.722 1.00 91.00 192 ARG A O 1
ATOM 1527 N N . GLY A 1 193 ? 8.744 11.237 0.877 1.00 92.75 193 GLY A N 1
ATOM 1528 C CA . GLY A 1 193 ? 8.370 10.150 -0.020 1.00 92.75 193 GLY A CA 1
ATOM 1529 C C . GLY A 1 193 ? 9.086 8.827 0.298 1.00 92.75 193 GLY A C 1
ATOM 1530 O O . GLY A 1 193 ? 10.025 8.789 1.119 1.00 92.75 193 GLY A O 1
ATOM 1531 N N . PRO A 1 194 ? 8.646 7.738 -0.357 1.00 95.94 194 PRO A N 1
ATOM 1532 C CA . PRO A 1 194 ? 9.291 6.445 -0.228 1.00 95.94 194 PRO A CA 1
ATOM 1533 C C . PRO A 1 194 ? 10.737 6.513 -0.725 1.00 95.94 194 PRO A C 1
ATOM 1535 O O . PRO A 1 194 ? 11.081 7.304 -1.605 1.00 95.94 194 PRO A O 1
ATOM 1538 N N . ALA A 1 195 ? 11.587 5.670 -0.152 1.00 96.94 195 ALA A N 1
ATOM 1539 C CA . ALA A 1 195 ? 12.909 5.406 -0.691 1.00 96.94 195 ALA A CA 1
ATOM 1540 C C . ALA A 1 195 ? 13.091 3.914 -0.938 1.00 96.94 195 ALA A C 1
ATOM 1542 O O . ALA A 1 195 ? 12.482 3.083 -0.259 1.00 96.94 195 ALA A O 1
ATOM 1543 N N . GLY A 1 196 ? 13.937 3.592 -1.906 1.00 97.31 196 GLY A N 1
ATOM 1544 C CA . GLY A 1 196 ? 14.142 2.224 -2.339 1.00 97.31 196 GLY A CA 1
ATOM 1545 C C . GLY A 1 196 ? 15.518 1.968 -2.922 1.00 97.31 196 GLY A C 1
ATOM 1546 O O . GLY A 1 196 ? 16.389 2.840 -2.920 1.00 97.31 196 GLY A O 1
ATOM 1547 N N . ARG A 1 197 ? 15.696 0.739 -3.394 1.00 97.81 197 ARG A N 1
ATOM 1548 C CA . ARG A 1 197 ? 16.869 0.288 -4.143 1.00 97.81 197 ARG A CA 1
ATOM 1549 C C . ARG A 1 197 ? 16.423 -0.454 -5.390 1.00 97.81 197 ARG A C 1
ATOM 1551 O O . ARG A 1 197 ? 15.428 -1.178 -5.343 1.00 97.81 197 ARG A O 1
ATOM 1558 N N . VAL A 1 198 ? 17.145 -0.273 -6.486 1.00 98.38 198 VAL A N 1
ATOM 1559 C CA . VAL A 1 198 ? 16.913 -1.053 -7.701 1.00 98.38 198 VAL A CA 1
ATOM 1560 C C . VAL A 1 198 ? 17.349 -2.486 -7.424 1.00 98.38 198 VAL A C 1
ATOM 1562 O O . VAL A 1 198 ? 18.500 -2.723 -7.058 1.00 98.38 198 VAL A O 1
ATOM 1565 N N . VAL A 1 199 ? 16.421 -3.428 -7.571 1.00 97.25 199 VAL A N 1
ATOM 1566 C CA . VAL A 1 199 ? 16.703 -4.865 -7.441 1.00 97.25 199 VAL A CA 1
ATOM 1567 C C . VAL A 1 199 ? 16.844 -5.539 -8.799 1.00 97.25 199 VAL A C 1
ATOM 1569 O O . VAL A 1 199 ? 17.498 -6.572 -8.894 1.00 97.25 199 VAL A O 1
ATOM 1572 N N . GLU A 1 200 ? 16.282 -4.940 -9.851 1.00 96.69 200 GLU A N 1
ATOM 1573 C CA . GLU A 1 200 ? 16.371 -5.462 -11.210 1.00 96.69 200 GLU A CA 1
ATOM 1574 C C . GLU A 1 200 ? 16.224 -4.354 -12.251 1.00 96.69 200 GLU A C 1
ATOM 1576 O O . GLU A 1 200 ? 15.385 -3.461 -12.104 1.00 96.69 200 GLU A O 1
ATOM 1581 N N . VAL A 1 201 ? 17.022 -4.449 -13.313 1.00 98.00 201 VAL A N 1
ATOM 1582 C CA . VAL A 1 201 ? 16.898 -3.634 -14.523 1.00 98.00 201 VAL A CA 1
ATOM 1583 C C . VAL A 1 201 ? 16.192 -4.481 -15.573 1.00 98.00 201 VAL A C 1
ATOM 1585 O O . VAL A 1 201 ? 16.667 -5.563 -15.906 1.00 98.00 201 VAL A O 1
ATOM 1588 N N . LEU A 1 202 ? 15.044 -4.008 -16.054 1.00 96.62 202 LEU A N 1
ATOM 1589 C CA . LEU A 1 202 ? 14.229 -4.708 -17.049 1.00 96.62 202 LEU A CA 1
ATOM 1590 C C . LEU A 1 202 ? 14.631 -4.339 -18.485 1.00 96.62 202 LEU A C 1
ATOM 1592 O O . LEU A 1 202 ? 14.329 -5.104 -19.3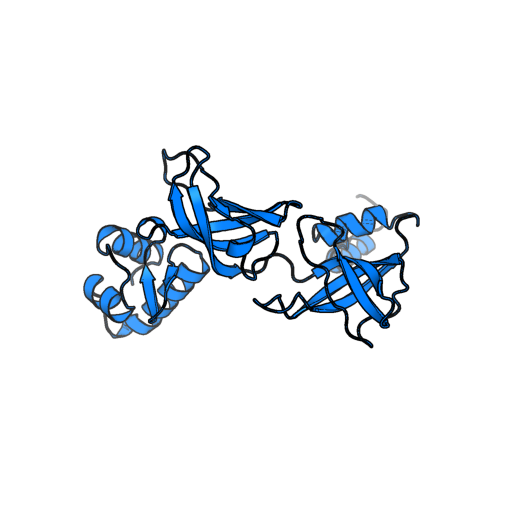91 1.00 96.62 202 LEU A O 1
ATOM 1596 N N . GLY A 1 203 ? 15.294 -3.194 -18.679 1.00 96.81 203 GLY A N 1
ATOM 1597 C CA . GLY A 1 203 ? 15.684 -2.646 -19.985 1.00 96.81 203 GLY A CA 1
ATOM 1598 C C . GLY A 1 203 ? 14.815 -1.461 -20.407 1.00 96.81 203 GLY A C 1
ATOM 1599 O O . GLY A 1 203 ? 13.988 -0.964 -19.631 1.00 96.81 203 GLY A O 1
ATOM 1600 N N . ARG A 1 204 ? 14.992 -0.958 -21.630 1.00 96.38 204 ARG A N 1
ATOM 1601 C CA . ARG A 1 204 ? 14.157 0.131 -22.155 1.00 96.38 204 ARG A CA 1
ATOM 1602 C C . ARG A 1 204 ? 12.769 -0.362 -22.560 1.00 96.38 204 ARG A C 1
ATOM 1604 O O . ARG A 1 204 ? 12.570 -1.506 -22.945 1.00 96.38 204 ARG A O 1
ATOM 1611 N N . ILE A 1 205 ? 11.781 0.528 -22.485 1.00 92.56 205 ILE A N 1
ATOM 1612 C CA . ILE A 1 205 ? 10.375 0.181 -22.754 1.00 92.56 205 ILE A CA 1
ATOM 1613 C C . ILE A 1 205 ? 10.109 -0.253 -24.209 1.00 92.56 205 ILE A C 1
ATOM 1615 O O . ILE A 1 205 ? 9.101 -0.899 -24.475 1.00 92.56 205 ILE A O 1
ATOM 1619 N N . ASP A 1 206 ? 10.981 0.123 -25.142 1.00 93.50 206 ASP A N 1
ATOM 1620 C CA . ASP A 1 206 ? 10.927 -0.224 -26.563 1.00 93.50 206 ASP A CA 1
ATOM 1621 C C . ASP A 1 206 ? 11.684 -1.517 -26.909 1.00 93.50 206 ASP A C 1
ATOM 1623 O O . ASP A 1 206 ? 11.587 -2.002 -28.038 1.00 93.50 206 ASP A O 1
ATOM 1627 N N . GLU A 1 207 ? 12.403 -2.106 -25.952 1.00 96.25 207 GLU A N 1
ATOM 1628 C CA . GLU A 1 207 ? 13.087 -3.377 -26.155 1.00 96.25 207 GLU A CA 1
ATOM 1629 C C . GLU A 1 207 ? 12.092 -4.557 -26.173 1.00 96.25 207 GLU A C 1
ATOM 1631 O O . GLU A 1 207 ? 11.164 -4.618 -25.356 1.00 96.25 207 GLU A O 1
ATOM 1636 N N . PRO A 1 208 ? 12.271 -5.538 -27.081 1.00 95.62 208 PRO A N 1
ATOM 1637 C CA . PRO A 1 208 ? 11.383 -6.692 -27.170 1.00 95.62 208 PRO A CA 1
ATOM 1638 C C . PRO A 1 208 ? 11.279 -7.477 -25.853 1.00 95.62 208 PRO A C 1
ATOM 1640 O O . PRO A 1 208 ? 12.280 -7.935 -25.308 1.00 95.62 208 PRO A O 1
ATOM 1643 N N . GLY A 1 209 ? 10.050 -7.693 -25.376 1.00 93.56 209 GLY A N 1
ATOM 1644 C CA . GLY A 1 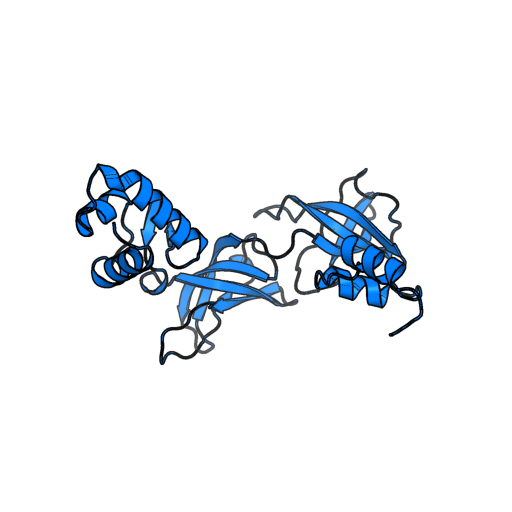209 ? 9.751 -8.504 -24.190 1.00 93.56 209 GLY A CA 1
ATOM 1645 C C . GLY A 1 209 ? 9.760 -7.745 -22.858 1.00 93.56 209 GLY A C 1
ATOM 1646 O O . GLY A 1 209 ? 9.281 -8.288 -21.858 1.00 93.56 209 GLY A O 1
ATOM 1647 N N . VAL A 1 210 ? 10.232 -6.493 -22.822 1.00 95.25 210 VAL A N 1
ATOM 1648 C CA . VAL A 1 210 ? 10.235 -5.670 -21.598 1.00 95.25 210 VAL A CA 1
ATOM 1649 C C . VAL A 1 210 ? 8.815 -5.326 -21.152 1.00 95.25 210 VAL A C 1
ATOM 1651 O O . VAL A 1 210 ? 8.508 -5.358 -19.961 1.00 95.25 210 VAL A O 1
ATOM 1654 N N . ASP A 1 211 ? 7.912 -5.079 -22.099 1.00 93.88 211 ASP A N 1
ATOM 1655 C CA . ASP A 1 211 ? 6.481 -4.884 -21.855 1.00 93.88 211 ASP A CA 1
ATOM 1656 C C . ASP A 1 211 ? 5.856 -6.049 -21.068 1.00 93.88 211 ASP A C 1
ATOM 1658 O O . ASP A 1 211 ? 5.132 -5.846 -20.090 1.00 93.88 211 ASP A O 1
ATOM 1662 N N . THR A 1 212 ? 6.207 -7.276 -21.442 1.00 94.31 212 THR A N 1
ATOM 1663 C CA . THR A 1 212 ? 5.751 -8.505 -20.796 1.00 94.31 212 THR A CA 1
ATOM 1664 C C . THR A 1 212 ? 6.332 -8.614 -19.387 1.00 94.31 212 THR A C 1
ATOM 1666 O O . THR A 1 212 ? 5.587 -8.847 -18.431 1.00 94.31 212 THR A O 1
ATOM 1669 N N . GLN A 1 213 ? 7.635 -8.362 -19.228 1.00 94.19 213 GLN A N 1
ATOM 1670 C CA . GLN A 1 213 ? 8.307 -8.368 -17.923 1.00 94.19 213 GLN A CA 1
ATOM 1671 C C . GLN A 1 213 ? 7.705 -7.340 -16.952 1.00 94.19 213 GLN A C 1
ATOM 1673 O O . GLN A 1 213 ? 7.438 -7.664 -15.793 1.00 94.19 213 GLN A O 1
ATOM 1678 N N . ILE A 1 214 ? 7.394 -6.126 -17.423 1.00 94.88 214 ILE A N 1
ATOM 1679 C CA . ILE A 1 214 ? 6.729 -5.085 -16.622 1.00 94.88 214 ILE A CA 1
ATOM 1680 C C . ILE A 1 214 ? 5.415 -5.606 -16.035 1.00 94.88 214 ILE A C 1
ATOM 1682 O O . ILE A 1 214 ? 5.158 -5.419 -14.843 1.00 94.88 214 ILE A O 1
ATOM 1686 N N . ILE A 1 215 ? 4.576 -6.257 -16.848 1.00 94.56 215 ILE A N 1
ATOM 1687 C CA . ILE A 1 215 ? 3.273 -6.763 -16.400 1.00 94.56 215 ILE A CA 1
ATOM 1688 C C . ILE A 1 215 ? 3.436 -7.919 -15.413 1.00 94.56 215 ILE A C 1
ATOM 1690 O O . ILE A 1 215 ? 2.770 -7.910 -14.372 1.00 94.56 215 ILE A O 1
ATOM 1694 N N . ILE A 1 216 ? 4.345 -8.861 -15.689 1.00 93.12 216 ILE A N 1
ATOM 1695 C CA . ILE A 1 216 ? 4.659 -9.978 -14.786 1.00 93.12 216 ILE A CA 1
ATOM 1696 C C . ILE A 1 216 ? 5.046 -9.440 -13.405 1.00 93.12 216 ILE A C 1
ATOM 1698 O O . ILE A 1 216 ? 4.441 -9.822 -12.400 1.00 93.12 216 ILE A O 1
ATOM 1702 N N . ARG A 1 217 ? 5.987 -8.488 -13.342 1.00 93.06 217 ARG A N 1
ATOM 1703 C CA . ARG A 1 217 ? 6.476 -7.945 -12.065 1.00 93.06 217 ARG A CA 1
ATOM 1704 C C . ARG A 1 217 ? 5.469 -7.047 -11.366 1.00 93.06 217 ARG A C 1
ATOM 1706 O O . ARG A 1 217 ? 5.284 -7.181 -10.160 1.00 93.06 217 ARG A O 1
ATOM 1713 N N . LYS A 1 218 ? 4.750 -6.197 -12.103 1.00 90.81 218 LYS A N 1
ATOM 1714 C CA . LYS A 1 218 ? 3.696 -5.335 -11.543 1.00 90.81 218 LYS A CA 1
ATOM 1715 C C . LYS A 1 218 ? 2.613 -6.140 -10.822 1.00 90.81 218 LYS A C 1
ATOM 1717 O O . LYS A 1 218 ? 2.088 -5.694 -9.803 1.00 90.81 218 LYS A O 1
ATOM 1722 N N . HIS A 1 219 ? 2.243 -7.292 -11.373 1.00 89.56 219 HIS A N 1
ATOM 1723 C CA . HIS A 1 219 ? 1.200 -8.148 -10.813 1.00 89.56 219 HIS A CA 1
ATOM 1724 C C . HIS A 1 219 ? 1.746 -9.272 -9.926 1.00 89.56 219 HIS A C 1
ATOM 1726 O O . HIS A 1 219 ? 0.955 -10.076 -9.434 1.00 89.56 219 HIS A O 1
ATOM 1732 N N . ASN A 1 220 ? 3.064 -9.304 -9.693 1.00 86.44 220 ASN A N 1
ATOM 1733 C CA . ASN A 1 220 ? 3.758 -10.358 -8.957 1.00 86.44 220 ASN A CA 1
ATOM 1734 C C . ASN A 1 220 ? 3.352 -11.765 -9.438 1.00 86.44 220 ASN A C 1
ATOM 1736 O O . ASN A 1 220 ? 3.050 -12.656 -8.641 1.00 86.44 220 ASN A O 1
ATOM 1740 N N . ILE A 1 221 ? 3.266 -11.927 -10.761 1.00 88.38 221 ILE A N 1
ATOM 1741 C CA . ILE A 1 221 ? 2.942 -13.199 -11.404 1.00 88.38 221 ILE A CA 1
ATOM 1742 C C . ILE A 1 221 ? 4.187 -14.077 -11.326 1.00 88.38 221 ILE A C 1
ATOM 1744 O O . ILE A 1 221 ? 5.273 -13.648 -11.706 1.00 88.38 221 ILE A O 1
ATOM 1748 N N . LEU A 1 222 ? 4.021 -15.305 -10.838 1.00 83.44 222 LEU A N 1
ATOM 1749 C CA . LEU A 1 222 ? 5.080 -16.308 -10.863 1.00 83.44 222 LEU A CA 1
ATOM 1750 C C . LEU A 1 222 ? 5.279 -16.770 -12.311 1.00 83.44 222 LEU A C 1
ATOM 1752 O O . LEU A 1 222 ? 4.406 -17.430 -12.872 1.00 83.44 222 LEU A O 1
ATOM 1756 N N . ASP A 1 223 ? 6.400 -16.390 -12.911 1.00 82.44 223 ASP A N 1
ATOM 1757 C CA . ASP A 1 223 ? 6.797 -16.767 -14.271 1.00 82.44 223 ASP A CA 1
ATOM 1758 C C . ASP A 1 223 ? 7.751 -17.971 -14.289 1.00 82.44 223 ASP A C 1
ATOM 1760 O O . ASP A 1 223 ? 7.718 -18.786 -15.210 1.00 82.44 223 ASP A O 1
ATOM 1764 N N . ALA A 1 224 ? 8.566 -18.126 -13.246 1.00 84.75 224 ALA A N 1
ATOM 1765 C CA . ALA A 1 224 ? 9.438 -19.274 -13.072 1.00 84.75 224 ALA A CA 1
ATOM 1766 C C . ALA A 1 224 ? 8.665 -20.513 -12.591 1.00 84.75 224 ALA A C 1
ATOM 1768 O O . ALA A 1 224 ? 7.937 -20.485 -11.594 1.00 84.75 224 ALA A O 1
ATOM 1769 N N . HIS A 1 225 ? 8.887 -21.643 -13.263 1.00 85.31 225 HIS A N 1
ATOM 1770 C CA . HIS A 1 225 ? 8.446 -22.945 -12.773 1.00 85.31 225 HIS A CA 1
ATOM 1771 C C . HIS A 1 225 ? 9.254 -23.365 -11.539 1.00 85.31 225 HIS A C 1
ATOM 1773 O O . HIS A 1 225 ? 10.455 -23.104 -11.449 1.00 85.31 225 HIS A O 1
ATOM 1779 N N . ALA A 1 226 ? 8.605 -24.068 -10.606 1.00 89.38 226 ALA A N 1
ATOM 1780 C CA . ALA A 1 226 ? 9.296 -24.667 -9.471 1.00 89.38 226 ALA A CA 1
ATOM 1781 C C . ALA A 1 226 ? 10.379 -25.643 -9.959 1.00 89.38 226 ALA A C 1
ATOM 1783 O O . ALA A 1 226 ? 10.168 -26.377 -10.928 1.00 89.38 226 ALA A O 1
ATOM 1784 N N . ALA A 1 227 ? 11.523 -25.671 -9.270 1.00 90.19 227 ALA A N 1
ATOM 1785 C CA . ALA A 1 227 ? 12.655 -26.520 -9.645 1.00 90.19 227 ALA A CA 1
ATOM 1786 C C . ALA A 1 227 ? 12.244 -27.997 -9.777 1.00 90.19 227 ALA A C 1
ATOM 1788 O O . ALA A 1 227 ? 12.591 -28.640 -10.762 1.00 90.19 227 ALA A O 1
ATOM 1789 N N . GLU A 1 228 ? 11.411 -28.484 -8.855 1.00 92.50 228 GLU A N 1
ATOM 1790 C CA . GLU A 1 228 ? 10.862 -29.845 -8.864 1.00 92.50 228 GLU A CA 1
ATOM 1791 C C . GLU A 1 228 ? 10.063 -30.142 -10.141 1.00 92.50 228 GLU A C 1
ATOM 1793 O O . GLU A 1 228 ? 10.244 -31.188 -10.759 1.00 92.50 228 GLU A O 1
ATOM 1798 N N . SER A 1 229 ? 9.227 -29.198 -10.592 1.00 90.25 229 SER A N 1
ATOM 1799 C CA . SER A 1 229 ? 8.446 -29.348 -11.826 1.00 90.25 229 SER A CA 1
ATOM 1800 C C . SER A 1 229 ? 9.342 -29.400 -13.064 1.00 90.25 229 SER A C 1
ATOM 1802 O O . SER A 1 229 ? 9.077 -30.163 -13.991 1.00 90.25 229 SER A O 1
ATOM 1804 N N . VAL A 1 230 ? 10.421 -28.611 -13.084 1.00 91.75 230 VAL A N 1
ATOM 1805 C CA . VAL A 1 230 ? 11.395 -28.621 -14.186 1.00 91.75 230 VAL A CA 1
ATOM 1806 C C . VAL A 1 230 ? 12.196 -29.924 -14.196 1.00 91.75 230 VAL A C 1
ATOM 1808 O O . VAL A 1 230 ? 12.420 -30.496 -15.263 1.00 91.75 230 VAL A O 1
ATOM 1811 N N . GLU A 1 231 ? 12.622 -30.415 -13.033 1.00 92.31 231 GLU A N 1
ATOM 1812 C CA . GLU A 1 231 ? 13.325 -31.697 -12.904 1.00 92.31 231 GLU A CA 1
ATOM 1813 C C . GLU A 1 231 ? 12.442 -32.876 -13.319 1.00 92.31 231 GLU A C 1
ATOM 1815 O O . GLU A 1 231 ? 12.887 -33.754 -14.062 1.00 92.31 231 GLU A O 1
ATOM 1820 N N . GLU A 1 232 ? 11.174 -32.872 -12.914 1.00 89.88 232 GLU A N 1
ATOM 1821 C CA . GLU A 1 232 ? 10.201 -33.877 -13.325 1.00 89.88 232 GLU A CA 1
ATOM 1822 C C . GLU A 1 232 ? 9.948 -33.856 -14.838 1.00 89.88 232 GLU A C 1
ATOM 1824 O O . GLU A 1 232 ? 9.992 -34.911 -15.476 1.00 89.88 232 GLU A O 1
ATOM 1829 N N . ALA A 1 233 ? 9.759 -32.673 -15.431 1.00 89.69 233 ALA A N 1
ATOM 1830 C CA . ALA A 1 233 ? 9.600 -32.534 -16.877 1.00 89.69 233 ALA A CA 1
ATOM 1831 C C . ALA A 1 233 ? 10.835 -33.049 -17.636 1.00 89.69 233 ALA A C 1
ATOM 1833 O O . ALA A 1 233 ? 10.706 -33.777 -18.622 1.00 89.69 233 ALA A O 1
ATOM 1834 N N . ARG A 1 234 ? 12.046 -32.746 -17.143 1.00 90.56 234 ARG A N 1
ATOM 1835 C CA . ARG A 1 234 ? 13.300 -33.275 -17.708 1.00 90.56 234 ARG A CA 1
ATOM 1836 C C . ARG A 1 234 ? 13.376 -34.799 -17.627 1.00 90.56 234 ARG A C 1
ATOM 1838 O O . ARG A 1 234 ? 13.859 -35.421 -18.568 1.00 90.56 234 ARG A O 1
ATOM 1845 N N . ARG A 1 235 ? 12.899 -35.395 -16.530 1.00 89.50 235 ARG A N 1
ATOM 1846 C CA . ARG A 1 235 ? 12.870 -36.853 -16.331 1.00 89.50 235 ARG A CA 1
ATOM 1847 C C . ARG A 1 235 ? 11.913 -37.560 -17.296 1.00 89.50 235 ARG A C 1
ATOM 1849 O O . ARG A 1 235 ? 12.248 -38.643 -17.762 1.00 89.50 235 ARG A O 1
ATOM 1856 N N . LEU A 1 236 ? 10.745 -36.979 -17.579 1.00 85.88 236 LEU A N 1
ATOM 1857 C CA . LEU A 1 236 ? 9.760 -37.561 -18.506 1.00 85.88 236 LEU A CA 1
ATOM 1858 C C . LEU A 1 236 ? 10.197 -37.456 -19.979 1.00 85.88 236 LEU A C 1
ATOM 1860 O O . LEU A 1 236 ? 9.826 -38.295 -20.799 1.00 85.88 236 LEU A O 1
ATOM 1864 N N . GLY A 1 237 ? 11.043 -36.478 -20.314 1.00 82.19 237 GLY A N 1
ATOM 1865 C CA . GLY A 1 237 ? 11.571 -36.314 -21.668 1.00 82.19 237 GLY A CA 1
ATOM 1866 C C . GLY A 1 237 ? 10.475 -35.974 -22.687 1.00 82.19 237 GLY A C 1
ATOM 1867 O O . GLY A 1 237 ? 9.472 -35.352 -22.356 1.00 82.19 237 GLY A O 1
ATOM 1868 N N . ALA A 1 238 ? 10.670 -36.355 -23.952 1.00 81.81 238 ALA A N 1
ATOM 1869 C CA . ALA A 1 238 ? 9.730 -36.047 -25.040 1.00 81.81 238 ALA A CA 1
ATOM 1870 C C . ALA A 1 238 ? 8.626 -37.108 -25.243 1.00 81.81 238 ALA A C 1
ATOM 1872 O O . ALA A 1 238 ? 7.807 -36.974 -26.150 1.00 81.81 238 ALA A O 1
ATOM 1873 N N . GLY A 1 239 ? 8.628 -38.185 -24.452 1.00 70.62 239 GLY A N 1
ATOM 1874 C CA . GLY A 1 239 ? 7.687 -39.291 -24.595 1.00 70.62 239 GLY A CA 1
ATOM 1875 C C . GLY A 1 239 ? 6.502 -39.141 -23.651 1.00 70.62 239 GLY A C 1
ATOM 1876 O O . GLY A 1 239 ? 6.662 -39.274 -22.442 1.00 70.62 239 GLY A O 1
ATOM 1877 N N . VAL A 1 240 ? 5.308 -38.918 -24.197 1.00 60.88 240 VAL A N 1
ATOM 1878 C CA . VAL A 1 240 ? 4.059 -39.169 -23.467 1.00 60.88 240 VAL A CA 1
ATOM 1879 C C . VAL A 1 240 ? 3.760 -40.660 -23.643 1.00 60.88 240 VAL A C 1
ATOM 1881 O O . VAL A 1 240 ? 3.507 -41.085 -24.770 1.00 60.88 240 VAL A O 1
ATOM 1884 N N . GLN A 1 241 ? 3.900 -41.460 -22.579 1.00 59.66 241 GLN A N 1
ATOM 1885 C CA . GLN A 1 241 ? 3.457 -42.864 -22.574 1.00 59.66 241 GLN A CA 1
ATOM 1886 C C . GLN A 1 241 ? 1.936 -42.959 -22.488 1.00 59.66 241 GLN A C 1
ATOM 1888 O O . GLN A 1 241 ? 1.342 -42.145 -21.744 1.00 59.66 241 GLN A O 1
#

Foldseek 3Di:
DQDLVNLLVQQVVQPLDFAALVRSCVSVVPDPVCSVVSVVSQVVCCLVVQWPQDPPRTIHGQVSQQKAWAWWAFDLVQWIWGFGPDDDVPDDGDIETEHNLQCFLAAHGFTFIWHFPDADPNGTYTHTPGTSGHGDQKFKFFWAADPVRWIWGDGPPSSGNDIATEDPPLAPPDDGQWIFIWGFPAGDHNVGHTYTGTPGTLGHPPDPCSVVVNVCVNVVPPPDDDPVVVVVDVVCPPDDD

Secondary structure (DSSP, 8-state):
---HHHHHHHHHHH--S-EEHHHHHHHTT--GGGHHHHHHHHHHHHHTTSSEEETTTEEE-GGGGTEEEEEEEE-TTS-EEEEES---TT-----EEE-GGG-TT--TT-EEEEEEEEEETTEEEEEEEEEEE-S-SEEEEEEEE-TTS-EEEEESSTTS-S-EEE-TT-STTPPTT-EEEEEEEE--BTTB--EEEEEEEEE-TTSTTHHHHHHHHHTT---SPPHHHHHHHHHHTT---

Sequence (241 aa):
MLSRNDILRLIKDKVHHPASARELAQVLRVPREQRSNFKRQLKTLVTDGMLVQIRGNRFGVAEKMDLVVGRLQTNPGGFGFVVPEHTEPGQQRQDIFIPPASLTEAMHGDRVVARIERQSERGPEGKIIRILQRSQETIVGRFEVDASALGYVVPFDRRVLTDVHVPTGQWSSAEPGEMVLVEITRWPTATRGPAGRVVEVLGRIDEPGVDTQIIIRKHNILDAHAAESVEEARRLGAGVQ